Protein AF-C8XIT8-F1 (afdb_monomer_lite)

Sequence (337 aa):
MHGDDKLPLGDLICPEPGCRAELVAVEVRKTGTRFLRNRPGTSDCGHALGRAQSGGPPSAEHRWLQQRLAEMCGDLGHSAIQEHYESRADVWVHNTPPLAIEVQRWPTAFADRSRARQSTGANVLWLLPESASSQKAAKELFRQPAARVRVFEEGSRHVSATPWNPGHSDRVWLSIGATVMRPSADGLTLVSAGNYDAKTFLREVLDGRRRWFGPREVGFKYGSGWARPDEVEQMRAARARVKLRVPAPTLQAWPALVATDRLAVADQAPPTDTPPVAAAPSIPGPEDFPSRPASGSADAVSQAELTHKVDPPTPSVMSGSTQRGWFRRFRTWLTGV

Organism: Nakamurella multipartita (strain ATCC 700099 / DSM 44233 / CIP 104796 / JCM 9543 / NBRC 105858 / Y-104) (NCBI:txid479431)

pLDDT: mean 73.9, std 24.87, range [25.27, 98.56]

Radius of gyration: 33.3 Å; chains: 1; bounding box: 105×70×99 Å

Structure (mmCIF, N/CA/C/O backbone):
data_AF-C8XIT8-F1
#
_entry.id   AF-C8XIT8-F1
#
loop_
_atom_site.group_PDB
_atom_site.id
_atom_site.type_symbol
_atom_site.label_atom_id
_atom_site.label_alt_id
_atom_site.label_comp_id
_atom_site.label_asym_id
_atom_site.label_entity_id
_atom_site.label_seq_id
_atom_site.pdbx_PDB_ins_code
_atom_site.Cartn_x
_atom_site.Cartn_y
_atom_site.Cartn_z
_atom_site.occupancy
_atom_site.B_iso_or_equiv
_atom_site.auth_seq_id
_atom_site.auth_comp_id
_atom_site.auth_asym_id
_atom_site.auth_atom_id
_atom_site.pdbx_PDB_model_num
ATOM 1 N N . MET A 1 1 ? 20.973 15.978 -58.092 1.00 34.97 1 MET A N 1
ATOM 2 C CA . MET A 1 1 ? 20.162 14.812 -57.682 1.00 34.97 1 MET A CA 1
ATOM 3 C C . MET A 1 1 ? 20.869 14.181 -56.496 1.00 34.97 1 MET A C 1
ATOM 5 O O . MET A 1 1 ? 21.983 13.715 -56.682 1.00 34.97 1 MET A O 1
ATOM 9 N N . HIS A 1 2 ? 20.287 14.230 -55.299 1.00 35.41 2 HIS A N 1
ATOM 10 C CA . HIS A 1 2 ? 20.793 13.478 -54.148 1.00 35.41 2 HIS A CA 1
ATOM 11 C C . HIS A 1 2 ? 19.843 12.309 -53.910 1.00 35.41 2 HIS A C 1
ATOM 13 O O . HIS A 1 2 ? 18.637 12.521 -53.795 1.00 35.41 2 HIS A O 1
ATOM 19 N N . GLY A 1 3 ? 20.379 11.090 -53.932 1.00 33.81 3 GLY A N 1
ATOM 20 C CA . GLY A 1 3 ? 19.625 9.894 -53.584 1.00 33.81 3 GLY A CA 1
ATOM 21 C C . GLY A 1 3 ? 19.556 9.765 -52.069 1.00 33.81 3 GLY A C 1
ATOM 22 O O . GLY A 1 3 ? 20.593 9.687 -51.417 1.00 33.81 3 GLY A O 1
ATOM 23 N N . ASP A 1 4 ? 18.342 9.741 -51.523 1.00 39.06 4 ASP A N 1
ATOM 24 C CA . ASP A 1 4 ? 18.114 9.285 -50.155 1.00 39.06 4 ASP A CA 1
ATOM 25 C C . ASP A 1 4 ? 18.301 7.761 -50.117 1.00 39.06 4 ASP A C 1
ATOM 27 O O . ASP A 1 4 ? 17.386 7.019 -50.489 1.00 39.06 4 ASP A O 1
ATOM 31 N N . ASP A 1 5 ? 19.450 7.288 -49.625 1.00 43.41 5 ASP A N 1
ATOM 32 C CA . ASP A 1 5 ? 19.641 5.885 -49.234 1.00 43.41 5 ASP A CA 1
ATOM 33 C C . ASP A 1 5 ? 18.779 5.566 -48.001 1.00 43.41 5 ASP A C 1
ATOM 35 O O . ASP A 1 5 ? 19.226 5.511 -46.851 1.00 43.41 5 ASP A O 1
ATOM 39 N N . LYS A 1 6 ? 17.484 5.350 -48.242 1.00 41.34 6 LYS A N 1
ATOM 40 C CA . LYS A 1 6 ? 16.583 4.752 -47.261 1.00 41.34 6 LYS A CA 1
ATOM 41 C C . LYS A 1 6 ? 16.892 3.266 -47.179 1.00 41.34 6 LYS A C 1
ATOM 43 O O . LYS A 1 6 ? 16.383 2.477 -47.973 1.00 41.34 6 LYS A O 1
ATOM 48 N N . LEU A 1 7 ? 17.694 2.900 -46.178 1.00 35.88 7 LEU A N 1
ATOM 49 C CA . LEU A 1 7 ? 17.808 1.520 -45.707 1.00 35.88 7 LEU A CA 1
ATOM 50 C C . LEU A 1 7 ? 16.401 0.899 -45.616 1.00 35.88 7 LEU A C 1
ATOM 52 O O . LEU A 1 7 ? 15.493 1.559 -45.094 1.00 35.88 7 LEU A O 1
ATOM 56 N N . PRO A 1 8 ? 16.195 -0.337 -46.107 1.00 40.66 8 PRO A N 1
ATOM 57 C CA . PRO A 1 8 ? 14.884 -0.962 -46.083 1.00 40.66 8 PRO A CA 1
ATOM 58 C C . PRO A 1 8 ? 14.427 -1.121 -44.632 1.00 40.66 8 PRO A C 1
ATOM 60 O O . PRO A 1 8 ? 14.985 -1.906 -43.864 1.00 40.66 8 PRO A O 1
ATOM 63 N N . LEU A 1 9 ? 13.399 -0.357 -44.260 1.00 46.19 9 LEU A N 1
ATOM 64 C CA . LEU A 1 9 ? 12.676 -0.532 -43.009 1.00 46.19 9 LEU A CA 1
ATOM 65 C C . LEU A 1 9 ? 11.967 -1.885 -43.072 1.00 46.19 9 LEU A C 1
ATOM 67 O O . LEU A 1 9 ? 10.853 -1.976 -43.581 1.00 46.19 9 LEU A O 1
ATOM 71 N N . GLY A 1 10 ? 12.618 -2.931 -42.562 1.00 53.41 10 GLY A N 1
ATOM 72 C CA . GLY A 1 10 ? 11.929 -4.175 -42.240 1.00 53.41 10 GLY A CA 1
ATOM 73 C C . GLY A 1 10 ? 10.769 -3.859 -41.299 1.00 53.41 10 GLY A C 1
ATOM 74 O O . GLY A 1 10 ? 10.944 -3.090 -40.347 1.00 53.41 10 GLY A O 1
ATOM 75 N N . ASP A 1 11 ? 9.584 -4.399 -41.585 1.00 66.75 11 ASP A N 1
ATOM 76 C CA . ASP A 1 11 ? 8.398 -4.095 -40.792 1.00 66.75 11 ASP A CA 1
ATOM 77 C C . ASP A 1 11 ? 8.640 -4.452 -39.322 1.00 66.75 11 ASP A C 1
ATOM 79 O O . ASP A 1 11 ? 8.939 -5.594 -38.962 1.00 66.75 11 ASP A O 1
ATOM 83 N N . LEU A 1 12 ? 8.512 -3.446 -38.456 1.00 79.75 12 LEU A N 1
ATOM 84 C CA . LEU A 1 12 ? 8.595 -3.619 -37.012 1.00 79.75 12 LEU A CA 1
ATOM 85 C C . LEU A 1 12 ? 7.333 -4.354 -36.561 1.00 79.75 12 LEU A C 1
ATOM 87 O O . LEU A 1 12 ? 6.323 -3.728 -36.264 1.00 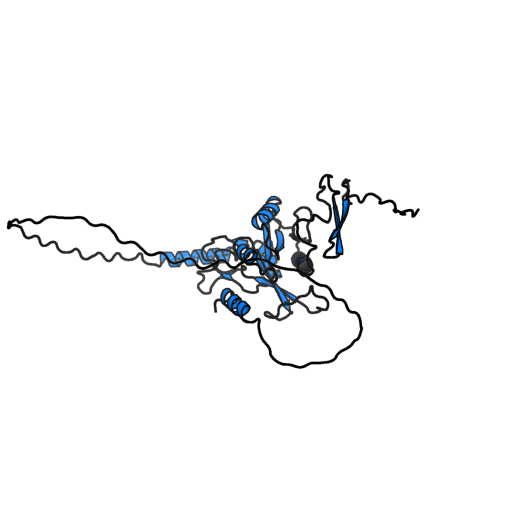79.75 12 LEU A O 1
ATOM 91 N N . ILE A 1 13 ? 7.358 -5.681 -36.550 1.00 83.56 13 ILE A N 1
ATOM 92 C CA . ILE A 1 13 ? 6.217 -6.502 -36.135 1.00 83.56 13 ILE A CA 1
ATOM 93 C C . ILE A 1 13 ? 6.289 -6.759 -34.624 1.00 83.56 13 ILE A C 1
ATOM 95 O O . ILE A 1 13 ? 7.363 -6.840 -34.027 1.00 83.56 13 ILE A O 1
ATOM 99 N N . CYS A 1 14 ? 5.125 -6.866 -33.986 1.00 78.12 14 CYS A N 1
ATOM 100 C CA . CYS A 1 14 ? 5.004 -7.273 -32.593 1.00 78.12 14 CYS A CA 1
ATOM 101 C C . CYS A 1 14 ? 5.713 -8.625 -32.328 1.00 78.12 14 CYS A C 1
ATOM 103 O O . CYS A 1 14 ? 5.439 -9.585 -33.048 1.00 78.12 14 CYS A O 1
ATOM 105 N N . PRO A 1 15 ? 6.583 -8.729 -31.302 1.00 78.38 15 PRO A N 1
ATOM 106 C CA . PRO A 1 15 ? 7.379 -9.936 -31.048 1.00 78.38 15 PRO A CA 1
ATOM 107 C C . PRO A 1 15 ? 6.589 -11.091 -30.410 1.00 78.38 15 PRO A C 1
ATOM 109 O O . PRO A 1 15 ? 7.122 -12.190 -30.291 1.00 78.38 15 PRO A O 1
ATOM 112 N N . GLU A 1 16 ? 5.343 -10.855 -29.990 1.00 77.06 16 GLU A N 1
ATOM 113 C CA . GLU A 1 16 ? 4.488 -11.868 -29.366 1.00 77.06 16 GLU A CA 1
ATOM 114 C C . GLU A 1 16 ? 4.207 -13.033 -30.343 1.00 77.06 16 GLU A C 1
ATOM 116 O O . GLU A 1 16 ? 3.761 -12.781 -31.471 1.00 77.06 16 GLU A O 1
ATOM 121 N N . PRO A 1 17 ? 4.437 -14.306 -29.964 1.00 75.25 17 PRO A N 1
ATOM 122 C CA . PRO A 1 17 ? 4.175 -15.457 -30.826 1.00 75.25 17 PRO A CA 1
ATOM 123 C C . PRO A 1 17 ? 2.750 -15.473 -31.398 1.00 75.25 17 PRO A C 1
ATOM 125 O O . PRO A 1 17 ? 1.761 -15.311 -30.693 1.00 75.25 17 PRO A O 1
ATOM 128 N N . GLY A 1 18 ? 2.635 -15.650 -32.717 1.00 78.00 18 GLY A N 1
ATOM 129 C CA . GLY A 1 18 ? 1.352 -15.601 -33.432 1.00 78.00 18 GLY A CA 1
ATOM 130 C C . GLY A 1 18 ? 0.795 -14.190 -33.674 1.00 78.00 18 GLY A C 1
ATOM 131 O O . GLY A 1 18 ? -0.058 -14.020 -34.545 1.00 78.00 18 GLY A O 1
ATOM 132 N N . CYS A 1 19 ? 1.310 -13.155 -33.005 1.00 77.81 19 CYS A N 1
ATOM 133 C CA . CYS A 1 19 ? 0.968 -11.773 -33.315 1.00 77.81 19 CYS A CA 1
ATOM 134 C C . CYS A 1 19 ? 1.659 -11.317 -34.613 1.00 77.81 19 CYS A C 1
ATOM 136 O O . CYS A 1 19 ? 2.791 -11.695 -34.931 1.00 77.81 19 CYS A O 1
ATOM 138 N N . ARG A 1 20 ? 0.952 -10.496 -35.395 1.00 82.12 20 ARG A N 1
ATOM 139 C CA . ARG A 1 20 ? 1.438 -9.903 -36.656 1.00 82.12 20 ARG A CA 1
ATOM 140 C C . ARG A 1 20 ? 1.163 -8.403 -36.757 1.00 82.12 20 ARG A C 1
ATOM 142 O O . ARG A 1 20 ? 1.235 -7.832 -37.836 1.00 82.12 20 ARG A O 1
ATOM 149 N N . ALA A 1 21 ? 0.835 -7.757 -35.639 1.00 81.75 21 ALA A N 1
ATOM 150 C CA . ALA A 1 21 ? 0.533 -6.334 -35.640 1.00 81.75 21 ALA A CA 1
ATOM 151 C C . ALA A 1 21 ? 1.780 -5.490 -35.915 1.00 81.75 21 ALA A C 1
ATOM 153 O O . ALA A 1 21 ? 2.823 -5.666 -35.281 1.00 81.75 21 ALA A O 1
ATOM 154 N N . GLU A 1 22 ? 1.626 -4.554 -36.842 1.00 84.19 22 GLU A N 1
ATOM 155 C CA . GLU A 1 22 ? 2.657 -3.615 -37.258 1.00 84.19 22 GLU A CA 1
ATOM 156 C C . GLU A 1 22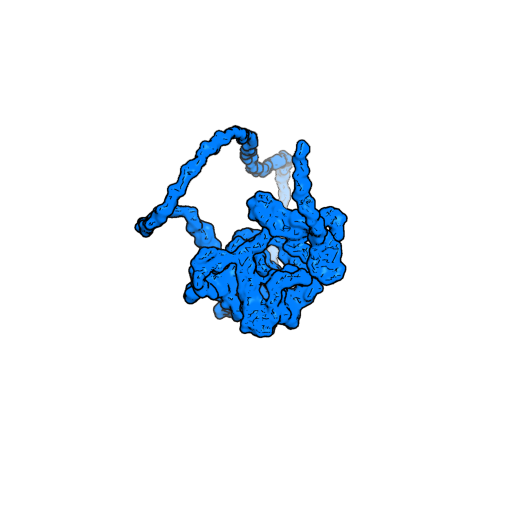 ? 2.852 -2.524 -36.203 1.00 84.19 22 GLU A C 1
ATOM 158 O O . GLU A 1 22 ? 1.896 -1.958 -35.661 1.00 84.19 22 GLU A O 1
ATOM 163 N N . LEU A 1 23 ? 4.110 -2.199 -35.938 1.00 82.56 23 LEU A N 1
ATOM 164 C CA . LEU A 1 23 ? 4.545 -1.173 -35.009 1.00 82.56 23 LEU A CA 1
ATOM 165 C C . LEU A 1 23 ? 5.247 -0.037 -35.762 1.00 82.56 23 LEU A C 1
ATOM 167 O O . LEU A 1 23 ? 5.752 -0.186 -36.874 1.00 82.56 23 LEU A O 1
ATOM 171 N N . VAL A 1 24 ? 5.296 1.127 -35.125 1.00 83.75 24 VAL A N 1
ATOM 172 C CA . VAL A 1 24 ? 6.075 2.287 -35.554 1.00 83.75 24 VAL A CA 1
ATOM 173 C C . VAL A 1 24 ? 6.876 2.824 -34.377 1.00 83.75 24 VAL A C 1
ATOM 175 O O . VAL A 1 24 ? 6.381 2.884 -33.246 1.00 83.75 24 VAL A O 1
ATOM 178 N N . ALA A 1 25 ? 8.109 3.244 -34.652 1.00 81.31 25 ALA A N 1
ATOM 179 C CA . ALA A 1 25 ? 8.911 3.987 -33.695 1.00 81.31 25 ALA A CA 1
ATOM 180 C C . ALA A 1 25 ? 8.333 5.396 -33.492 1.00 81.31 25 ALA A C 1
ATOM 182 O O . ALA A 1 25 ? 7.938 6.076 -34.442 1.00 81.31 25 ALA A O 1
ATOM 183 N N . VAL A 1 26 ? 8.290 5.839 -32.239 1.00 77.50 26 VAL A N 1
ATOM 184 C CA . VAL A 1 26 ? 7.864 7.179 -31.829 1.00 77.50 26 VAL A CA 1
ATOM 185 C C . VAL A 1 26 ? 8.946 7.783 -30.963 1.00 77.50 26 VAL A C 1
ATOM 187 O O . VAL A 1 26 ? 9.411 7.139 -30.028 1.00 77.50 26 VAL A O 1
ATOM 190 N N . GLU A 1 27 ? 9.289 9.039 -31.233 1.00 79.50 27 GLU A N 1
ATOM 191 C CA . GLU A 1 27 ? 10.148 9.841 -30.370 1.00 79.50 27 GLU A CA 1
ATOM 192 C C . GLU A 1 27 ? 9.356 11.002 -29.756 1.00 79.50 27 GLU A C 1
ATOM 194 O O . GLU A 1 27 ? 8.735 11.809 -30.457 1.00 79.50 27 GLU A O 1
ATOM 199 N N . VAL A 1 28 ? 9.377 11.105 -28.428 1.00 76.69 28 VAL A N 1
ATOM 200 C CA . VAL A 1 28 ? 8.785 12.235 -27.706 1.00 76.69 28 VAL A CA 1
ATOM 201 C C . VAL A 1 28 ? 9.730 13.429 -27.812 1.00 76.69 28 VAL A C 1
ATOM 203 O O . VAL A 1 28 ? 10.665 13.550 -27.024 1.00 76.69 28 VAL A O 1
ATOM 206 N N . ARG A 1 29 ? 9.455 14.352 -28.743 1.00 70.12 29 ARG A N 1
ATOM 207 C CA . ARG A 1 29 ? 10.294 15.541 -29.028 1.00 70.12 29 ARG A CA 1
ATOM 208 C C . ARG A 1 29 ? 10.751 16.340 -27.795 1.00 70.12 29 ARG A C 1
ATOM 210 O O . ARG A 1 29 ? 11.795 16.972 -27.841 1.00 70.12 29 ARG A O 1
ATOM 217 N N . LYS A 1 30 ? 9.975 16.338 -26.702 1.00 59.69 30 LYS A N 1
ATOM 218 C CA . LYS A 1 30 ? 10.296 17.060 -25.456 1.00 59.69 30 LYS A CA 1
ATOM 219 C C . LYS A 1 30 ? 11.274 16.317 -24.529 1.00 59.69 30 LYS A C 1
ATOM 221 O O . LYS A 1 30 ? 11.890 16.955 -23.683 1.00 59.69 30 LYS A O 1
ATOM 226 N N . THR A 1 31 ? 11.382 14.993 -24.635 1.00 62.34 31 THR A N 1
ATOM 227 C CA . THR A 1 31 ? 12.165 14.155 -23.703 1.00 62.34 31 THR A CA 1
ATOM 228 C C . THR A 1 31 ? 13.163 13.226 -24.396 1.00 62.34 31 THR A C 1
ATOM 230 O O . THR A 1 31 ? 13.849 12.473 -23.710 1.00 62.34 31 THR A O 1
ATOM 233 N N . GLY A 1 32 ? 13.212 13.210 -25.734 1.00 71.56 32 GLY A N 1
ATOM 234 C CA . GLY A 1 32 ? 14.032 12.285 -26.531 1.00 71.56 32 GLY A CA 1
ATOM 235 C C . GLY A 1 32 ? 13.641 10.808 -26.383 1.00 71.56 32 GLY A C 1
ATOM 236 O O . GLY A 1 32 ? 14.316 9.928 -26.909 1.00 71.56 32 GLY A O 1
ATOM 237 N N . THR A 1 33 ? 12.567 10.500 -25.647 1.00 64.62 33 THR A N 1
ATOM 238 C CA . THR A 1 33 ? 12.185 9.120 -25.330 1.00 64.62 33 THR A CA 1
ATOM 239 C C . THR A 1 33 ? 11.673 8.417 -26.579 1.00 64.62 33 THR A C 1
ATOM 241 O O . THR A 1 33 ? 10.673 8.848 -27.156 1.00 64.62 33 THR A O 1
ATOM 244 N N . ARG A 1 34 ? 12.329 7.315 -26.956 1.00 73.75 34 ARG A N 1
ATOM 245 C CA . ARG A 1 34 ? 11.930 6.445 -28.066 1.00 73.75 34 ARG A CA 1
ATOM 246 C C . ARG A 1 34 ? 11.157 5.232 -27.556 1.00 73.75 34 ARG A C 1
ATOM 248 O O . ARG A 1 34 ? 11.579 4.609 -26.588 1.00 73.75 34 ARG A O 1
ATOM 255 N N . PHE A 1 35 ? 10.045 4.898 -28.205 1.00 75.31 35 PHE A N 1
ATOM 256 C CA . PHE A 1 35 ? 9.251 3.698 -27.916 1.00 75.31 35 PHE A CA 1
ATOM 257 C C . PHE A 1 35 ? 8.534 3.181 -29.172 1.00 75.31 35 PHE A C 1
ATOM 259 O O . PHE A 1 35 ? 8.428 3.893 -30.172 1.00 75.31 35 PHE A O 1
ATOM 266 N N . LEU A 1 36 ? 8.031 1.946 -29.118 1.00 80.00 36 LEU A N 1
ATOM 267 C CA . LEU A 1 36 ? 7.222 1.340 -30.180 1.00 80.00 36 LEU A CA 1
ATOM 268 C C . LEU A 1 36 ? 5.730 1.402 -29.827 1.00 80.00 36 LEU A C 1
ATOM 270 O O . LEU A 1 36 ? 5.344 1.091 -28.702 1.00 80.00 36 LEU A O 1
ATOM 274 N N . ARG A 1 37 ? 4.882 1.748 -30.797 1.00 76.81 37 ARG A N 1
ATOM 275 C CA . ARG A 1 37 ? 3.409 1.644 -30.708 1.00 76.81 37 ARG A CA 1
ATOM 276 C C . ARG A 1 37 ? 2.849 0.995 -31.968 1.00 76.81 37 ARG A C 1
ATOM 278 O O . ARG A 1 37 ? 3.527 1.018 -32.987 1.00 76.81 37 ARG A O 1
ATOM 285 N N . ASN A 1 38 ? 1.605 0.525 -31.944 1.00 81.56 38 ASN A N 1
ATOM 286 C CA . ASN A 1 38 ? 0.895 0.082 -33.151 1.00 81.56 38 ASN A CA 1
ATOM 287 C C . ASN A 1 38 ? 0.876 1.172 -34.239 1.00 81.56 38 ASN A C 1
ATOM 289 O O . ASN A 1 38 ? 0.757 2.368 -33.937 1.00 81.56 38 ASN A O 1
ATOM 293 N N . ARG A 1 39 ? 0.992 0.757 -35.505 1.00 81.50 39 ARG A N 1
ATOM 294 C CA . ARG A 1 39 ? 0.883 1.645 -36.667 1.00 81.50 39 ARG A CA 1
ATOM 295 C C . ARG A 1 39 ? -0.505 2.323 -36.655 1.00 81.50 39 ARG A C 1
ATOM 297 O O . ARG A 1 39 ? -1.516 1.647 -36.477 1.00 81.50 39 ARG A O 1
ATOM 304 N N . PRO A 1 40 ? -0.603 3.660 -36.785 1.00 74.31 40 PRO A N 1
ATOM 305 C CA . PRO A 1 40 ? -1.900 4.336 -36.808 1.00 74.31 40 PRO A CA 1
ATOM 306 C C . PRO A 1 40 ? -2.808 3.771 -37.907 1.00 74.31 40 PRO A C 1
ATOM 308 O O . PRO A 1 40 ? -2.364 3.601 -39.038 1.00 74.31 40 PRO A O 1
ATOM 311 N N . GLY A 1 41 ? -4.068 3.488 -37.571 1.00 73.69 41 GLY A N 1
ATOM 312 C CA . GLY A 1 41 ? -5.035 2.874 -38.488 1.00 73.69 41 GLY A CA 1
ATOM 313 C C . GLY A 1 41 ? -5.062 1.340 -38.486 1.00 73.69 41 GLY A C 1
ATOM 314 O O . GLY A 1 41 ? -5.967 0.774 -39.091 1.00 73.69 41 GLY A O 1
ATOM 315 N N . THR A 1 42 ? -4.146 0.655 -37.787 1.00 71.75 42 THR A N 1
ATOM 316 C CA . THR A 1 42 ? -4.201 -0.809 -37.610 1.00 71.75 42 THR A CA 1
ATOM 317 C C . THR A 1 42 ? -4.899 -1.202 -36.307 1.00 71.75 42 THR A C 1
ATOM 319 O O . THR A 1 42 ? -5.069 -0.388 -35.396 1.00 71.75 42 THR A O 1
ATOM 322 N N . SER A 1 43 ? -5.268 -2.479 -36.179 1.00 68.00 43 SER A N 1
ATOM 323 C CA . SER A 1 43 ? -5.782 -3.036 -34.926 1.00 68.00 43 SER A CA 1
ATOM 324 C C . SER A 1 43 ? -4.737 -2.968 -33.801 1.00 68.00 43 SER A C 1
ATOM 326 O O . SER A 1 43 ? -3.556 -3.284 -33.980 1.00 68.00 43 SER A O 1
ATOM 328 N N . ASP A 1 44 ? -5.180 -2.543 -32.617 1.00 70.38 44 ASP A N 1
ATOM 329 C CA . ASP A 1 44 ? -4.380 -2.567 -31.392 1.00 70.38 44 ASP A CA 1
ATOM 330 C C . ASP A 1 44 ? -4.268 -4.012 -30.889 1.00 70.38 44 ASP A C 1
ATOM 332 O O . ASP A 1 44 ? -5.209 -4.552 -30.311 1.00 70.38 44 ASP A O 1
ATOM 336 N N . CYS A 1 45 ? -3.111 -4.644 -31.097 1.00 74.00 45 CYS A N 1
ATOM 337 C CA . CYS A 1 45 ? -2.830 -5.978 -30.558 1.00 74.00 45 CYS A CA 1
ATOM 338 C C . CYS A 1 45 ? -2.709 -6.010 -29.031 1.00 74.00 45 CYS A C 1
ATOM 340 O O . CYS A 1 45 ? -2.652 -7.085 -28.447 1.00 74.00 45 CYS A O 1
ATOM 342 N N . GLY A 1 46 ? -2.587 -4.854 -28.381 1.00 69.25 46 GLY A N 1
ATOM 343 C CA . GLY A 1 46 ? -2.391 -4.704 -26.949 1.00 69.25 46 GLY A CA 1
ATOM 344 C C . GLY A 1 46 ? -1.013 -5.058 -26.404 1.00 69.25 46 GLY A C 1
ATOM 345 O O . GLY A 1 46 ? -0.638 -4.449 -25.404 1.00 69.25 46 GLY A O 1
ATOM 346 N N . HIS A 1 47 ? -0.264 -5.926 -27.089 1.00 71.94 47 HIS A N 1
ATOM 347 C CA . HIS A 1 47 ? 1.086 -6.382 -26.735 1.00 71.94 47 HIS A CA 1
ATOM 348 C C . HIS A 1 47 ? 2.190 -5.332 -26.970 1.00 71.94 47 HIS A C 1
ATOM 350 O O . HIS A 1 47 ? 3.336 -5.532 -26.574 1.00 71.94 47 HIS A O 1
ATOM 356 N N . ALA A 1 48 ? 1.897 -4.215 -27.646 1.00 62.12 48 ALA A N 1
ATOM 357 C CA . ALA A 1 48 ? 2.910 -3.206 -27.947 1.00 62.12 48 ALA A CA 1
ATOM 358 C C . ALA A 1 48 ? 3.418 -2.499 -26.675 1.00 62.12 48 ALA A C 1
ATOM 360 O O . ALA A 1 48 ? 2.643 -1.883 -25.938 1.00 62.12 48 ALA A O 1
ATOM 361 N N . LEU A 1 49 ? 4.744 -2.516 -26.491 1.00 56.66 49 LEU A N 1
ATOM 362 C CA . LEU A 1 49 ? 5.522 -2.027 -25.334 1.00 56.66 49 LEU A CA 1
ATOM 363 C C . LEU A 1 49 ? 5.483 -0.495 -25.107 1.00 56.66 49 LEU A C 1
ATOM 365 O O . LEU A 1 49 ? 6.391 0.089 -24.521 1.00 56.66 49 LEU A O 1
ATOM 369 N N . GLY A 1 50 ? 4.457 0.186 -25.608 1.00 48.38 50 GLY A N 1
ATOM 370 C CA . GLY A 1 50 ? 4.378 1.642 -25.656 1.00 48.38 50 GLY A CA 1
ATOM 371 C C . GLY A 1 50 ? 2.962 2.149 -25.895 1.00 48.38 50 GLY A C 1
ATOM 372 O O . GLY A 1 50 ? 2.742 3.051 -26.708 1.00 48.38 50 GLY A O 1
ATOM 373 N N . ARG A 1 51 ? 1.981 1.588 -25.172 1.00 49.72 51 ARG A N 1
ATOM 374 C CA . ARG A 1 51 ? 0.654 2.207 -25.027 1.00 49.72 51 ARG A CA 1
ATOM 375 C C . ARG A 1 51 ? 0.826 3.614 -24.446 1.00 49.72 51 ARG A C 1
ATOM 377 O O . ARG A 1 51 ? 0.935 3.782 -23.236 1.00 49.72 51 ARG A O 1
ATOM 384 N N . ALA A 1 52 ? 0.799 4.627 -25.309 1.00 39.44 52 ALA A N 1
ATOM 385 C CA . ALA A 1 52 ? 0.894 6.039 -24.944 1.00 39.44 52 ALA A CA 1
ATOM 386 C C . ALA A 1 52 ? -0.391 6.553 -24.252 1.00 39.44 52 ALA A C 1
ATOM 388 O O . ALA A 1 52 ? -1.048 7.477 -24.730 1.00 39.44 52 ALA A O 1
ATOM 389 N N . GLN A 1 53 ? -0.760 5.960 -23.113 1.00 43.00 53 GLN A N 1
ATOM 390 C CA . GLN A 1 53 ? -1.828 6.445 -22.235 1.00 43.00 53 GLN A CA 1
ATOM 391 C C . GLN A 1 53 ? -1.330 7.612 -21.372 1.00 43.00 53 GLN A C 1
ATOM 393 O O . GLN A 1 53 ? -1.202 7.468 -20.162 1.00 43.00 53 GLN A O 1
ATOM 398 N N . SER A 1 54 ? -1.026 8.747 -22.016 1.00 44.38 54 SER A N 1
ATOM 399 C CA . SER A 1 54 ? -0.763 10.081 -21.426 1.00 44.38 54 SER A CA 1
ATOM 400 C C . SER A 1 54 ? 0.301 10.222 -20.315 1.00 44.38 54 SER A C 1
ATOM 402 O O . SER A 1 54 ? 0.647 11.348 -19.954 1.00 44.38 54 SER A O 1
ATOM 404 N N . GLY A 1 55 ? 0.876 9.131 -19.814 1.00 51.44 55 GLY A N 1
ATOM 405 C CA . GLY A 1 55 ? 2.063 9.096 -18.972 1.00 51.44 55 GLY A CA 1
ATOM 406 C C . GLY A 1 55 ? 3.321 8.950 -19.822 1.00 51.44 55 GLY A C 1
ATOM 407 O O . GLY A 1 55 ? 3.356 8.161 -20.764 1.00 51.44 55 GLY A O 1
ATOM 408 N N . GLY A 1 56 ? 4.362 9.712 -19.481 1.00 55.75 56 GLY A N 1
ATOM 409 C CA . GLY A 1 56 ? 5.715 9.422 -19.958 1.00 55.75 56 GLY A CA 1
ATOM 410 C C . GLY A 1 56 ? 6.242 8.094 -19.389 1.00 55.75 56 GLY A C 1
ATOM 411 O O . GLY A 1 56 ? 5.554 7.464 -18.580 1.00 55.75 56 GLY A O 1
ATOM 412 N N . PRO A 1 57 ? 7.465 7.675 -19.763 1.00 66.50 57 PRO A N 1
ATOM 413 C CA . PRO A 1 57 ? 8.080 6.469 -19.206 1.00 66.50 57 PRO A CA 1
ATOM 414 C C . PRO A 1 57 ? 8.087 6.517 -17.665 1.00 66.50 57 PRO A C 1
ATOM 416 O O . PRO A 1 57 ? 8.257 7.605 -17.097 1.00 66.50 57 PRO A O 1
ATOM 419 N N . PRO A 1 58 ? 7.924 5.372 -16.974 1.00 79.94 58 PRO A N 1
ATOM 420 C CA . PRO A 1 58 ? 7.871 5.343 -15.516 1.00 79.94 58 PRO A CA 1
ATOM 421 C C . PRO A 1 58 ? 9.145 5.951 -14.920 1.00 79.94 58 PRO A C 1
ATOM 423 O O . PRO A 1 58 ? 10.256 5.736 -15.423 1.00 79.94 58 PRO A O 1
ATOM 426 N N . SER A 1 59 ? 8.997 6.742 -13.855 1.00 87.19 59 SER A N 1
ATOM 427 C CA . SER A 1 59 ? 10.130 7.402 -13.197 1.00 87.19 59 SER A CA 1
ATOM 428 C C . SER A 1 59 ? 11.078 6.379 -12.562 1.00 87.19 59 SER A C 1
ATOM 430 O O . SER A 1 59 ? 10.693 5.240 -12.300 1.00 87.19 59 SER A O 1
ATOM 432 N N . ALA A 1 60 ? 12.319 6.790 -12.282 1.00 90.81 60 ALA A N 1
ATOM 433 C CA . ALA A 1 60 ? 13.266 5.947 -11.550 1.00 90.81 60 ALA A CA 1
ATOM 434 C C . ALA A 1 60 ? 12.706 5.536 -10.170 1.00 90.81 60 ALA A C 1
ATOM 436 O O . ALA A 1 60 ? 12.782 4.371 -9.805 1.00 90.81 60 ALA A O 1
ATOM 437 N N . GLU A 1 61 ? 12.044 6.464 -9.467 1.00 93.31 61 GLU A N 1
ATOM 438 C CA . GLU A 1 61 ? 11.283 6.213 -8.231 1.00 93.31 61 GLU A CA 1
ATOM 439 C C . GLU A 1 61 ? 10.227 5.107 -8.399 1.00 93.31 61 GLU A C 1
ATOM 441 O O . GLU A 1 61 ? 10.153 4.196 -7.579 1.00 93.31 61 GLU A O 1
ATOM 446 N N . HIS A 1 62 ? 9.423 5.166 -9.467 1.00 93.81 62 HIS A N 1
ATOM 447 C CA . HIS A 1 62 ? 8.348 4.203 -9.730 1.00 93.81 62 HIS A CA 1
ATOM 448 C C . HIS A 1 62 ? 8.901 2.805 -10.021 1.00 93.81 62 HIS A C 1
ATOM 450 O O . HIS A 1 62 ? 8.473 1.840 -9.393 1.00 93.81 62 HIS A O 1
ATOM 456 N N . ARG A 1 63 ? 9.905 2.713 -10.905 1.00 93.56 63 ARG A N 1
ATOM 457 C CA . ARG A 1 63 ? 10.589 1.452 -11.242 1.00 93.56 63 ARG A CA 1
ATOM 458 C C . ARG A 1 63 ? 11.297 0.832 -10.041 1.00 93.56 63 ARG A C 1
ATOM 460 O O . ARG A 1 63 ? 11.195 -0.372 -9.833 1.00 93.56 63 ARG A O 1
ATOM 467 N N . TRP A 1 64 ? 11.962 1.652 -9.226 1.00 94.94 64 TRP A N 1
ATOM 468 C CA . TRP A 1 64 ? 12.616 1.192 -8.003 1.00 94.94 64 TRP A CA 1
ATOM 469 C C . TRP A 1 64 ? 11.599 0.662 -6.984 1.00 94.94 64 TRP A C 1
ATOM 471 O O . TRP A 1 64 ? 11.807 -0.402 -6.408 1.00 94.94 64 TRP A O 1
ATOM 481 N N . LEU A 1 65 ? 10.469 1.357 -6.792 1.00 96.94 65 LEU A N 1
ATOM 482 C CA . LEU A 1 65 ? 9.401 0.891 -5.903 1.00 96.94 65 LEU A CA 1
ATOM 483 C C . LEU A 1 65 ? 8.771 -0.416 -6.400 1.00 96.94 65 LEU A C 1
ATOM 485 O O . LEU A 1 65 ? 8.623 -1.332 -5.599 1.00 96.94 65 LEU A O 1
ATOM 489 N N . GLN A 1 66 ? 8.441 -0.528 -7.692 1.00 96.75 66 GLN A N 1
ATOM 490 C CA . GLN A 1 66 ? 7.945 -1.770 -8.302 1.00 96.75 66 GLN A CA 1
ATOM 491 C C . GLN A 1 66 ? 8.886 -2.953 -8.021 1.00 96.75 66 GLN A C 1
ATOM 493 O O . GLN A 1 66 ? 8.468 -3.935 -7.407 1.00 96.75 66 GLN A O 1
ATOM 498 N N . GLN A 1 67 ? 10.163 -2.830 -8.407 1.00 96.06 67 GLN A N 1
ATOM 499 C CA . GLN A 1 67 ? 11.170 -3.869 -8.195 1.00 96.06 67 GLN A CA 1
ATOM 500 C C . GLN A 1 67 ? 11.264 -4.237 -6.709 1.00 96.06 67 GLN A C 1
ATOM 502 O O . GLN A 1 67 ? 11.158 -5.406 -6.343 1.00 96.06 67 GLN A O 1
ATOM 507 N N . ARG A 1 68 ? 11.390 -3.237 -5.829 1.00 96.62 68 ARG A N 1
ATOM 508 C CA . ARG A 1 68 ? 11.596 -3.465 -4.396 1.00 96.62 68 ARG A CA 1
ATOM 509 C C . ARG A 1 68 ? 10.377 -4.073 -3.695 1.00 96.62 68 ARG A C 1
ATOM 511 O O . ARG A 1 68 ? 10.530 -4.781 -2.701 1.00 96.62 68 ARG A O 1
ATOM 518 N N . LEU A 1 69 ? 9.169 -3.820 -4.201 1.00 98.12 69 LEU A N 1
ATOM 519 C CA . LEU A 1 69 ? 7.935 -4.464 -3.742 1.00 98.12 69 LEU A CA 1
ATOM 520 C C . LEU A 1 69 ? 7.845 -5.918 -4.222 1.00 98.12 69 LEU A C 1
ATOM 522 O O . LEU A 1 69 ? 7.467 -6.778 -3.427 1.00 98.12 69 LEU A O 1
ATOM 526 N N . ALA A 1 70 ? 8.227 -6.203 -5.472 1.00 97.94 70 ALA A N 1
ATOM 527 C CA . ALA A 1 70 ? 8.295 -7.566 -5.997 1.00 97.94 70 ALA A CA 1
ATOM 528 C C . ALA A 1 70 ? 9.329 -8.411 -5.229 1.00 97.94 70 ALA A C 1
ATOM 530 O O . ALA A 1 70 ? 8.988 -9.489 -4.744 1.00 97.94 70 ALA A O 1
ATOM 531 N N . GLU A 1 71 ? 10.536 -7.875 -5.004 1.00 97.31 71 GLU A N 1
ATOM 532 C CA . GLU A 1 71 ? 11.569 -8.477 -4.146 1.00 97.31 71 GLU A CA 1
ATOM 533 C C . GLU A 1 71 ? 11.032 -8.792 -2.745 1.00 97.31 71 GLU A C 1
ATOM 535 O O . GLU A 1 71 ? 11.162 -9.919 -2.282 1.00 97.31 71 GLU A O 1
ATOM 540 N N . MET A 1 72 ? 10.369 -7.833 -2.080 1.00 97.69 72 MET A N 1
ATOM 541 C CA . MET A 1 72 ? 9.795 -8.062 -0.747 1.00 97.69 72 MET A CA 1
ATOM 542 C C . MET A 1 72 ? 8.691 -9.128 -0.725 1.00 97.69 72 MET A C 1
ATOM 544 O O . MET A 1 72 ? 8.509 -9.759 0.312 1.00 97.69 72 MET A O 1
ATOM 548 N N . CYS A 1 73 ? 7.960 -9.338 -1.822 1.00 98.25 73 CYS A N 1
ATOM 549 C CA . CYS A 1 73 ? 6.975 -10.419 -1.924 1.00 98.25 73 CYS A CA 1
ATOM 550 C C . CYS A 1 73 ? 7.649 -11.780 -2.183 1.00 98.25 73 CYS A C 1
ATOM 552 O O . CYS A 1 73 ? 7.260 -12.770 -1.561 1.00 98.25 73 CYS A O 1
ATOM 554 N N . GLY A 1 74 ? 8.703 -11.817 -3.007 1.00 97.62 74 GLY A N 1
ATOM 555 C CA . GLY A 1 74 ? 9.551 -13.000 -3.214 1.00 97.62 74 GLY A CA 1
ATOM 556 C C . GLY A 1 74 ? 10.227 -13.470 -1.924 1.00 97.62 74 GLY A C 1
ATOM 557 O O . GLY A 1 74 ? 10.132 -14.636 -1.553 1.00 97.62 74 GLY A O 1
ATOM 558 N N . ASP A 1 75 ? 10.790 -12.528 -1.171 1.00 97.50 75 ASP A N 1
ATOM 559 C CA . ASP A 1 75 ? 11.326 -12.692 0.187 1.00 97.50 75 ASP A CA 1
ATOM 560 C C . ASP A 1 75 ? 10.321 -13.275 1.206 1.00 97.50 75 ASP A C 1
ATOM 562 O O . ASP A 1 75 ? 10.722 -13.745 2.274 1.00 97.50 75 ASP A O 1
ATOM 566 N N . LEU A 1 76 ? 9.018 -13.149 0.936 1.00 97.94 76 LEU A N 1
ATOM 567 C CA . LEU A 1 76 ? 7.923 -13.683 1.752 1.00 97.94 76 LEU A CA 1
ATOM 568 C C . LEU A 1 76 ? 7.403 -15.033 1.225 1.00 97.94 76 LEU A C 1
ATOM 570 O O . LEU A 1 76 ? 6.456 -15.572 1.787 1.00 97.94 76 LEU A O 1
ATOM 574 N N . GLY A 1 77 ? 8.022 -15.588 0.178 1.00 97.44 77 GLY A N 1
ATOM 575 C CA . GLY A 1 77 ? 7.661 -16.875 -0.421 1.00 97.44 77 GLY A CA 1
ATOM 576 C C . GLY A 1 77 ? 6.613 -16.801 -1.536 1.00 97.44 77 GLY A C 1
ATOM 577 O O . GLY A 1 77 ? 6.144 -17.846 -1.982 1.00 97.44 77 GLY A O 1
ATOM 578 N N . HIS A 1 78 ? 6.243 -15.606 -2.007 1.00 97.56 78 HIS A N 1
ATOM 579 C CA . HIS A 1 78 ? 5.255 -15.436 -3.076 1.00 97.56 78 HIS A CA 1
ATOM 580 C C . HIS A 1 78 ? 5.912 -15.145 -4.428 1.00 97.56 78 HIS A C 1
ATOM 582 O O . HIS A 1 78 ? 6.788 -14.290 -4.530 1.00 97.56 78 HIS A O 1
ATOM 588 N N . SER A 1 79 ? 5.424 -15.778 -5.499 1.00 97.00 79 SER A N 1
ATOM 589 C CA . SER A 1 79 ? 5.792 -15.371 -6.860 1.00 97.00 79 SER A CA 1
ATOM 590 C C . SER A 1 79 ? 5.197 -13.993 -7.163 1.00 97.00 79 SER A C 1
ATOM 592 O O . SER A 1 79 ? 3.984 -13.800 -7.038 1.00 97.00 79 SER A O 1
ATOM 594 N N . ALA A 1 80 ? 6.041 -13.032 -7.542 1.00 97.12 80 ALA A N 1
ATOM 595 C CA . ALA A 1 80 ? 5.645 -11.658 -7.825 1.00 97.12 80 ALA A CA 1
ATOM 596 C C . ALA A 1 80 ? 6.254 -11.168 -9.145 1.00 97.12 80 ALA A C 1
ATOM 598 O O . ALA A 1 80 ? 7.462 -11.266 -9.353 1.00 97.12 80 ALA A O 1
ATOM 599 N N . ILE A 1 81 ? 5.413 -10.620 -10.023 1.00 93.62 81 ILE A N 1
ATOM 600 C CA . ILE A 1 81 ? 5.781 -10.161 -11.365 1.00 93.62 81 ILE A CA 1
ATOM 601 C C . ILE A 1 81 ? 5.647 -8.637 -11.423 1.00 93.62 81 ILE A C 1
ATOM 603 O O . ILE A 1 81 ? 4.555 -8.097 -11.235 1.00 93.62 81 ILE A O 1
ATOM 607 N N . GLN A 1 82 ? 6.754 -7.942 -11.688 1.00 94.88 82 GLN A N 1
ATOM 608 C CA . GLN A 1 82 ? 6.765 -6.510 -12.001 1.00 94.88 82 GLN A CA 1
ATOM 609 C C . GLN A 1 82 ? 6.162 -6.261 -13.393 1.00 94.88 82 GLN A C 1
ATOM 611 O O . GLN A 1 82 ? 6.420 -7.025 -14.318 1.00 94.88 82 GLN A O 1
ATOM 616 N N . GLU A 1 83 ? 5.376 -5.187 -13.536 1.00 90.12 83 GLU A N 1
ATOM 617 C CA . GLU A 1 83 ? 4.735 -4.768 -14.798 1.00 90.12 83 GLU A CA 1
ATOM 618 C C . GLU A 1 83 ? 3.948 -5.903 -15.487 1.00 90.12 83 GLU A C 1
ATOM 620 O O . GLU A 1 83 ? 4.040 -6.128 -16.693 1.00 90.12 83 GLU A O 1
ATOM 625 N N . HIS A 1 84 ? 3.149 -6.639 -14.703 1.00 88.12 84 HIS A N 1
ATOM 626 C CA . HIS A 1 84 ? 2.446 -7.837 -15.160 1.00 88.12 84 HIS A CA 1
ATOM 627 C C . HIS A 1 84 ? 1.454 -7.533 -16.292 1.00 88.12 84 HIS A C 1
ATOM 629 O O . HIS A 1 84 ? 0.395 -6.939 -16.063 1.00 88.12 84 HIS A O 1
ATOM 635 N N . TYR A 1 85 ? 1.790 -7.989 -17.502 1.00 81.88 85 TYR A N 1
ATOM 636 C CA . TYR A 1 85 ? 1.134 -7.612 -18.755 1.00 81.88 85 TYR A CA 1
ATOM 637 C C . TYR A 1 85 ? -0.392 -7.811 -18.757 1.00 81.88 85 TYR A C 1
ATOM 639 O O . TYR A 1 85 ? -1.129 -6.862 -19.036 1.00 81.88 85 TYR A O 1
ATOM 647 N N . GLU A 1 86 ? -0.872 -9.009 -18.408 1.00 81.94 86 GLU A N 1
ATOM 648 C CA . GLU A 1 86 ? -2.293 -9.379 -18.516 1.00 81.94 86 GLU A CA 1
ATOM 649 C C . GLU A 1 86 ? -3.181 -8.492 -17.635 1.00 81.94 86 GLU A C 1
ATOM 651 O O . GLU A 1 86 ? -4.127 -7.851 -18.093 1.00 81.94 86 GLU A O 1
ATOM 656 N N . SER A 1 87 ? -2.825 -8.409 -16.350 1.00 84.38 87 SER A N 1
ATOM 657 C CA . SER A 1 87 ? -3.545 -7.600 -15.364 1.00 84.38 87 SER A CA 1
ATOM 658 C C . SER A 1 87 ? -3.262 -6.101 -15.496 1.00 84.38 87 SER A C 1
ATOM 660 O O . SER A 1 87 ? -4.044 -5.290 -15.000 1.00 84.38 87 SER A O 1
ATOM 662 N N . ARG A 1 88 ? -2.149 -5.728 -16.147 1.00 87.50 88 ARG A N 1
ATOM 663 C CA . ARG A 1 88 ? -1.516 -4.395 -16.178 1.00 87.50 88 ARG A CA 1
ATOM 664 C C . ARG A 1 88 ? -1.182 -3.814 -14.799 1.00 87.50 88 ARG A C 1
ATOM 666 O O . ARG A 1 88 ? -1.255 -2.593 -14.636 1.00 87.50 88 ARG A O 1
ATOM 673 N N . ALA A 1 89 ? -0.911 -4.658 -13.804 1.00 93.50 89 ALA A N 1
ATOM 674 C CA . ALA A 1 89 ? -0.532 -4.230 -12.459 1.00 93.50 89 ALA A CA 1
ATOM 675 C C . ALA A 1 89 ? 0.952 -3.837 -12.382 1.00 93.50 89 ALA A C 1
ATOM 677 O O . ALA A 1 89 ? 1.788 -4.446 -13.049 1.00 93.50 89 ALA A O 1
ATOM 678 N N . ASP A 1 90 ? 1.282 -2.851 -11.542 1.00 96.12 90 ASP A N 1
ATOM 679 C CA . ASP A 1 90 ? 2.675 -2.437 -11.312 1.00 96.12 90 ASP A CA 1
ATOM 680 C C . ASP A 1 90 ? 3.498 -3.572 -10.681 1.00 96.12 90 ASP A C 1
ATOM 682 O O . ASP A 1 90 ? 4.630 -3.819 -11.097 1.00 96.12 90 ASP A O 1
ATOM 686 N N . VAL A 1 91 ? 2.906 -4.293 -9.722 1.00 98.12 91 VAL A N 1
ATOM 687 C CA . VAL A 1 91 ? 3.367 -5.608 -9.259 1.00 98.12 91 VAL A CA 1
ATOM 688 C C . VAL A 1 91 ? 2.157 -6.522 -9.077 1.00 98.12 91 VAL A C 1
ATOM 690 O O . VAL A 1 91 ? 1.200 -6.169 -8.387 1.00 98.12 91 VAL A O 1
ATOM 693 N N . TRP A 1 92 ? 2.204 -7.710 -9.669 1.00 98.06 92 TRP A N 1
ATOM 694 C CA . TRP A 1 92 ? 1.215 -8.768 -9.479 1.00 98.06 92 TRP A CA 1
ATOM 695 C C . TRP A 1 92 ? 1.788 -9.865 -8.592 1.00 98.06 92 TRP A C 1
ATOM 697 O O . TRP A 1 92 ? 2.797 -10.469 -8.945 1.00 98.06 92 TRP A O 1
ATOM 707 N N . VAL A 1 93 ? 1.153 -10.135 -7.455 1.00 98.38 93 VAL A N 1
ATOM 708 C CA . VAL A 1 93 ? 1.563 -11.198 -6.533 1.00 98.38 93 VAL A CA 1
ATOM 709 C C . VAL A 1 93 ? 0.604 -12.375 -6.662 1.00 98.38 93 VAL A C 1
ATOM 711 O O . VAL A 1 93 ? -0.601 -12.237 -6.423 1.00 98.38 93 VAL A O 1
ATOM 714 N N . HIS A 1 94 ? 1.146 -13.543 -7.005 1.00 96.12 94 HIS A N 1
ATOM 715 C CA . HIS A 1 94 ? 0.403 -14.796 -7.010 1.00 96.12 94 HIS A CA 1
ATOM 716 C C . HIS A 1 94 ? 0.095 -15.206 -5.566 1.00 96.12 94 HIS A C 1
ATOM 718 O O . HIS A 1 94 ? 0.980 -15.509 -4.763 1.00 96.12 94 HIS A O 1
ATOM 724 N N . ASN A 1 95 ? -1.192 -15.177 -5.245 1.00 95.38 95 ASN A N 1
ATOM 725 C CA . ASN A 1 95 ? -1.767 -15.547 -3.961 1.00 95.38 95 ASN A CA 1
ATOM 726 C C . ASN A 1 95 ? -3.230 -15.976 -4.196 1.00 95.38 95 ASN A C 1
ATOM 728 O O . ASN A 1 95 ? -3.723 -15.879 -5.324 1.00 95.38 95 ASN A O 1
ATOM 732 N N . THR A 1 96 ? -3.938 -16.411 -3.154 1.00 93.38 96 THR A N 1
ATOM 733 C CA . THR A 1 96 ? -5.353 -16.805 -3.240 1.00 93.38 96 THR A CA 1
ATOM 734 C C . THR A 1 96 ? -6.214 -15.928 -2.318 1.00 93.38 96 THR A C 1
ATOM 736 O O . THR A 1 96 ? -6.287 -16.207 -1.122 1.00 93.38 96 THR A O 1
ATOM 739 N N . PRO A 1 97 ? -6.900 -14.887 -2.835 1.00 94.69 97 PRO A N 1
ATOM 740 C CA . PRO A 1 97 ? -6.858 -14.375 -4.212 1.00 94.69 97 PRO A CA 1
ATOM 741 C C . PRO A 1 97 ? -5.557 -13.599 -4.521 1.00 94.69 97 PRO A C 1
ATOM 743 O O . PRO A 1 97 ? -4.865 -13.181 -3.587 1.00 94.69 97 PRO A O 1
ATOM 746 N N . PRO A 1 98 ? -5.229 -13.353 -5.806 1.00 97.31 98 PRO A N 1
ATOM 747 C CA . PRO A 1 98 ? -4.056 -12.569 -6.191 1.00 97.31 98 PRO A CA 1
ATOM 748 C C . PRO A 1 98 ? -4.089 -11.142 -5.635 1.00 97.31 98 PRO A C 1
ATOM 750 O O . PRO A 1 98 ? -5.160 -10.597 -5.353 1.00 97.31 98 PRO A O 1
ATOM 753 N N . LEU A 1 99 ? -2.920 -10.508 -5.523 1.00 98.38 99 LEU A N 1
ATOM 754 C CA . LEU A 1 99 ? -2.797 -9.112 -5.099 1.00 98.38 99 LEU A CA 1
ATOM 755 C C . LEU A 1 99 ? -2.134 -8.270 -6.196 1.00 98.38 99 LEU A C 1
ATOM 757 O O . LEU A 1 99 ? -0.958 -8.451 -6.502 1.00 98.38 99 LEU A O 1
ATOM 761 N N . ALA A 1 100 ? -2.878 -7.308 -6.739 1.00 98.31 100 ALA A N 1
ATOM 762 C CA . ALA A 1 100 ? -2.349 -6.248 -7.587 1.00 98.31 100 ALA A CA 1
ATOM 763 C C . ALA A 1 100 ? -1.896 -5.069 -6.711 1.00 98.31 100 ALA A C 1
ATOM 765 O O . ALA A 1 100 ? -2.720 -4.386 -6.093 1.00 98.31 100 ALA A O 1
ATOM 766 N N . ILE A 1 101 ? -0.590 -4.823 -6.655 1.00 98.50 101 ILE A N 1
ATOM 767 C CA . ILE A 1 101 ? -0.001 -3.654 -6.000 1.00 98.50 101 ILE A CA 1
ATOM 768 C C . ILE A 1 101 ? 0.237 -2.583 -7.073 1.00 98.50 101 ILE A C 1
ATOM 770 O O . ILE A 1 101 ? 0.792 -2.873 -8.130 1.00 98.50 101 ILE A O 1
ATOM 774 N N . GLU A 1 102 ? -0.193 -1.349 -6.809 1.00 97.69 102 GLU A N 1
ATOM 775 C CA . GLU A 1 102 ? -0.178 -0.221 -7.753 1.00 97.69 102 GLU A CA 1
ATOM 776 C C . GLU A 1 102 ? 0.544 0.984 -7.125 1.00 97.69 102 GLU A C 1
ATOM 778 O O . GLU A 1 102 ? 0.131 1.471 -6.069 1.00 97.69 102 GLU A O 1
ATOM 783 N N . VAL A 1 103 ? 1.600 1.505 -7.756 1.00 95.88 103 VAL A N 1
ATOM 784 C CA . VAL A 1 103 ? 2.435 2.597 -7.221 1.00 95.88 103 VAL A CA 1
ATOM 785 C C . VAL A 1 103 ? 2.025 3.924 -7.861 1.00 95.88 103 VAL A C 1
ATOM 787 O O . VAL A 1 103 ? 2.461 4.278 -8.948 1.00 95.88 103 VAL A O 1
ATOM 790 N N . GLN A 1 104 ? 1.168 4.709 -7.208 1.00 93.00 104 GLN A N 1
ATOM 791 C CA . GLN A 1 104 ? 0.492 5.820 -7.888 1.00 93.00 104 GLN A CA 1
ATOM 792 C C . GLN A 1 104 ? 0.918 7.210 -7.394 1.00 93.00 104 GLN A C 1
ATOM 794 O O . GLN A 1 104 ? 0.422 7.724 -6.389 1.00 93.00 104 GLN A O 1
ATOM 799 N N . ARG A 1 105 ? 1.794 7.870 -8.166 1.00 87.94 105 ARG A N 1
ATOM 800 C CA . ARG A 1 105 ? 2.232 9.258 -7.914 1.00 87.94 105 ARG A CA 1
ATOM 801 C C . ARG A 1 105 ? 1.205 10.321 -8.327 1.00 87.94 105 ARG A C 1
ATOM 803 O O . ARG A 1 105 ? 0.969 11.286 -7.599 1.00 87.94 105 ARG A O 1
ATOM 810 N N . TRP A 1 106 ? 0.613 10.179 -9.510 1.00 84.88 106 TRP A N 1
ATOM 811 C CA . TRP A 1 106 ? -0.273 11.191 -10.105 1.00 84.88 106 TRP A CA 1
ATOM 812 C C . TRP A 1 106 ? -1.758 10.895 -9.837 1.00 84.88 106 TRP A C 1
ATOM 814 O O . TRP A 1 106 ? -2.103 9.743 -9.580 1.00 84.88 106 TRP A O 1
ATOM 824 N N . PRO A 1 107 ? -2.676 11.876 -9.924 1.00 83.50 107 PRO A N 1
ATOM 825 C CA . PRO A 1 107 ? -4.107 11.581 -9.987 1.00 83.50 107 PRO A CA 1
ATOM 826 C C . PRO A 1 107 ? -4.421 10.600 -11.127 1.00 83.50 107 PRO A C 1
ATOM 828 O O . PRO A 1 107 ? -3.947 10.779 -12.245 1.00 83.50 107 PRO A O 1
ATOM 831 N N . THR A 1 108 ? -5.236 9.584 -10.854 1.00 88.19 108 THR A N 1
ATOM 832 C CA . THR A 1 108 ? -5.702 8.597 -11.840 1.00 88.19 108 THR A CA 1
ATOM 833 C C . THR A 1 108 ? -7.164 8.241 -11.560 1.00 88.19 108 THR A C 1
ATOM 835 O O . THR A 1 108 ? -7.714 8.632 -10.526 1.00 88.19 108 THR A O 1
ATOM 838 N N . ALA A 1 109 ? -7.800 7.490 -12.456 1.00 90.69 109 ALA A N 1
ATOM 839 C CA . ALA A 1 109 ? -9.114 6.901 -12.227 1.00 90.69 109 ALA A CA 1
ATOM 840 C C . ALA A 1 109 ? -8.985 5.677 -11.298 1.00 90.69 109 ALA A C 1
ATOM 842 O O . ALA A 1 109 ? -9.062 4.531 -11.739 1.00 90.69 109 ALA A O 1
ATOM 843 N N . PHE A 1 110 ? -8.721 5.924 -10.008 1.00 92.31 110 PHE A N 1
ATOM 844 C CA . PHE A 1 110 ? -8.434 4.871 -9.026 1.00 92.31 110 PHE A CA 1
ATOM 845 C C . PHE A 1 110 ? -9.542 3.812 -8.971 1.00 92.31 110 PHE A C 1
ATOM 847 O O . PHE A 1 110 ? -9.248 2.629 -9.063 1.00 92.31 110 PHE A O 1
ATOM 854 N N . ALA A 1 111 ? -10.811 4.225 -8.884 1.00 92.19 111 ALA A N 1
ATOM 855 C CA . ALA A 1 111 ? -11.944 3.300 -8.822 1.00 92.19 111 ALA A CA 1
ATOM 856 C C . ALA A 1 111 ? -12.065 2.419 -10.081 1.00 92.19 111 ALA A C 1
ATOM 858 O O . ALA A 1 111 ? -12.365 1.233 -9.974 1.00 92.19 111 ALA A O 1
ATOM 859 N N . ASP A 1 112 ? -11.798 2.969 -11.266 1.00 93.19 112 ASP A N 1
ATOM 860 C CA . ASP A 1 112 ? -11.903 2.231 -12.530 1.00 93.19 112 ASP A CA 1
ATOM 861 C C . ASP A 1 112 ? -10.754 1.235 -12.692 1.00 93.19 112 ASP A C 1
ATOM 863 O O . ASP A 1 112 ? -10.982 0.085 -13.063 1.00 93.19 112 ASP A O 1
ATOM 867 N N . ARG A 1 113 ? -9.530 1.635 -12.318 1.00 93.56 113 ARG A N 1
ATOM 868 C CA . ARG A 1 113 ? -8.374 0.727 -12.267 1.00 93.56 113 ARG A CA 1
ATOM 869 C C . ARG A 1 113 ? -8.547 -0.356 -11.200 1.00 93.56 113 ARG A C 1
ATOM 871 O O . ARG A 1 113 ? -8.281 -1.514 -11.501 1.00 93.56 113 ARG A O 1
ATOM 878 N N . SER A 1 114 ? -9.069 -0.024 -10.013 1.00 94.62 114 SER A N 1
ATOM 879 C CA . SER A 1 114 ? -9.424 -1.014 -8.985 1.00 94.62 114 SER A CA 1
ATOM 880 C C . SER A 1 114 ? -10.400 -2.054 -9.542 1.00 94.62 114 SER A C 1
ATOM 882 O O . SER A 1 114 ? -10.120 -3.249 -9.467 1.00 94.62 114 SER A O 1
ATOM 884 N N . ARG A 1 115 ? -11.496 -1.611 -10.181 1.00 94.44 115 ARG A N 1
ATOM 885 C CA . ARG A 1 115 ? -12.479 -2.508 -10.813 1.00 94.44 115 ARG A CA 1
ATOM 886 C C . ARG A 1 115 ? -11.861 -3.377 -11.908 1.00 94.44 115 ARG A C 1
ATOM 888 O O . ARG A 1 115 ? -12.191 -4.556 -11.986 1.00 94.44 115 ARG A O 1
ATOM 895 N N . ALA A 1 116 ? -10.940 -2.839 -12.709 1.00 91.38 116 ALA A N 1
ATOM 896 C CA . ALA A 1 116 ? -10.233 -3.617 -13.726 1.00 91.38 116 ALA A CA 1
ATOM 897 C C . ALA A 1 116 ? -9.417 -4.773 -13.109 1.00 91.38 116 ALA A C 1
ATOM 899 O O . ALA A 1 116 ? -9.554 -5.908 -13.559 1.00 91.38 116 ALA A O 1
ATOM 900 N N . ARG A 1 117 ? -8.646 -4.540 -12.036 1.00 93.25 117 ARG A N 1
ATOM 901 C CA . ARG A 1 117 ? -7.903 -5.621 -11.344 1.00 93.25 117 ARG A CA 1
ATOM 902 C C . ARG A 1 117 ? -8.814 -6.612 -10.617 1.00 93.25 117 ARG A C 1
ATOM 904 O O . ARG A 1 117 ? -8.546 -7.810 -10.602 1.00 93.25 117 ARG A O 1
ATOM 911 N N . GLN A 1 118 ? -9.914 -6.125 -10.051 1.00 94.19 118 GLN A N 1
ATOM 912 C CA . GLN A 1 118 ? -10.924 -6.977 -9.420 1.00 94.19 118 GLN A CA 1
ATOM 913 C C . GLN A 1 118 ? -11.628 -7.872 -10.449 1.00 94.19 118 GLN A C 1
ATOM 915 O O . GLN A 1 118 ? -11.950 -9.014 -10.136 1.00 94.19 118 GLN A O 1
ATOM 920 N N . SER A 1 119 ? -11.795 -7.409 -11.695 1.00 91.62 119 SER A N 1
ATOM 921 C CA . SER A 1 119 ? -12.323 -8.238 -12.790 1.00 91.62 119 SER A CA 1
ATOM 922 C C . SER A 1 119 ? -11.378 -9.376 -13.204 1.00 91.62 119 SER A C 1
ATOM 924 O O . SER A 1 119 ? -11.849 -10.416 -13.649 1.00 91.62 119 SER A O 1
ATOM 926 N N . THR A 1 120 ? -10.067 -9.240 -12.957 1.00 89.69 120 THR A N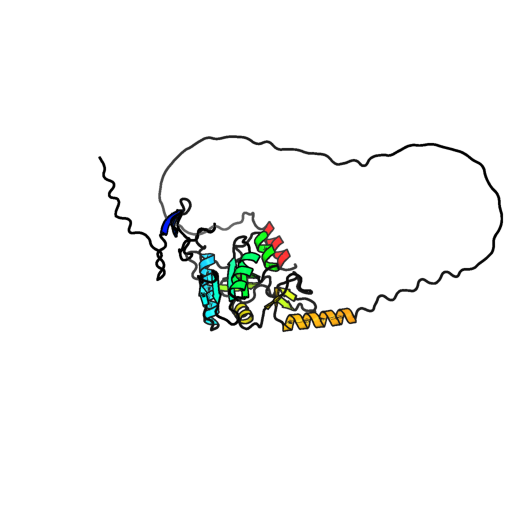 1
ATOM 927 C CA . THR A 1 120 ? -9.080 -10.333 -13.059 1.00 89.69 120 THR A CA 1
ATOM 928 C C . THR A 1 120 ? -8.937 -11.133 -11.751 1.00 89.69 120 THR A C 1
ATOM 930 O O . THR A 1 120 ? -7.924 -11.788 -11.531 1.00 89.69 120 THR A O 1
ATOM 933 N N . GLY A 1 121 ? -9.918 -11.049 -10.842 1.00 92.88 121 GLY A N 1
ATOM 934 C CA . GLY A 1 121 ? -9.961 -11.798 -9.580 1.00 92.88 121 GLY A CA 1
ATOM 935 C C . GLY A 1 121 ? -9.042 -11.287 -8.464 1.00 92.88 121 GLY A C 1
ATOM 936 O O . GLY A 1 121 ? -8.934 -11.945 -7.431 1.00 92.88 121 GLY A O 1
ATOM 937 N N . ALA A 1 122 ? -8.377 -10.140 -8.640 1.00 96.44 122 ALA A N 1
ATOM 938 C CA . ALA A 1 122 ? -7.366 -9.660 -7.702 1.00 96.44 122 ALA A CA 1
ATOM 939 C C . ALA A 1 122 ? -7.926 -8.726 -6.620 1.00 96.44 122 ALA A C 1
ATOM 941 O O . ALA A 1 122 ? -8.728 -7.825 -6.887 1.00 96.44 122 ALA A O 1
ATOM 942 N N . ASN A 1 123 ? -7.384 -8.853 -5.411 1.00 97.19 123 ASN A N 1
ATOM 943 C CA . ASN A 1 123 ? -7.362 -7.754 -4.453 1.00 97.19 123 ASN A CA 1
ATOM 944 C C . ASN A 1 123 ? -6.427 -6.643 -4.953 1.00 97.19 123 ASN A C 1
ATOM 946 O O . ASN A 1 123 ? -5.501 -6.891 -5.725 1.00 97.19 123 ASN A O 1
ATOM 950 N N . VAL A 1 124 ? -6.646 -5.411 -4.490 1.00 97.56 124 VAL A N 1
ATOM 951 C CA . VAL A 1 124 ? -5.868 -4.236 -4.914 1.00 97.56 124 VAL A CA 1
ATOM 952 C C . VAL A 1 124 ? -5.237 -3.561 -3.704 1.00 97.56 124 VAL A C 1
ATOM 954 O O . VAL A 1 124 ? -5.887 -3.418 -2.669 1.00 97.56 124 VAL A O 1
ATOM 957 N N . LEU A 1 125 ? -3.989 -3.121 -3.849 1.00 98.38 125 LEU A N 1
ATOM 958 C CA . LEU A 1 125 ? -3.268 -2.292 -2.888 1.00 98.38 125 LEU A CA 1
ATOM 959 C C . LEU A 1 125 ? -2.637 -1.097 -3.612 1.00 98.38 125 LEU A C 1
ATOM 961 O O . LEU A 1 125 ? -1.658 -1.237 -4.338 1.00 98.38 125 LEU A O 1
ATOM 965 N N . TRP A 1 126 ? -3.161 0.100 -3.368 1.00 98.00 126 TRP A N 1
ATOM 966 C CA . TRP A 1 126 ? -2.582 1.344 -3.870 1.00 98.00 126 TRP A CA 1
ATOM 967 C C . TRP A 1 126 ? -1.513 1.874 -2.912 1.00 98.00 126 TRP A C 1
ATOM 969 O O . TRP A 1 126 ? -1.804 2.213 -1.765 1.00 98.00 126 TRP A O 1
ATOM 979 N N . LEU A 1 127 ? -0.283 2.021 -3.387 1.00 97.75 127 LEU A N 1
ATOM 980 C CA . LEU A 1 127 ? 0.813 2.647 -2.660 1.00 97.75 127 LEU A CA 1
ATOM 981 C C . LEU A 1 127 ? 1.104 4.021 -3.259 1.00 97.75 127 LEU A C 1
ATOM 983 O O . LEU A 1 127 ? 1.586 4.159 -4.380 1.00 97.75 127 LEU A O 1
ATOM 987 N N . LEU A 1 128 ? 0.796 5.066 -2.499 1.00 95.81 128 LEU A N 1
ATOM 988 C CA . LEU A 1 128 ? 1.073 6.443 -2.888 1.00 95.81 128 LEU A CA 1
ATOM 989 C C . LEU A 1 128 ? 2.443 6.826 -2.306 1.00 95.81 128 LEU A C 1
ATOM 991 O O . LEU A 1 128 ? 2.577 6.790 -1.082 1.00 95.81 128 LEU A O 1
ATOM 995 N N . PRO A 1 129 ? 3.460 7.201 -3.101 1.00 94.50 129 PRO A N 1
ATOM 996 C CA . PRO A 1 129 ? 4.726 7.711 -2.565 1.00 94.50 129 PRO A CA 1
ATOM 997 C C . PRO A 1 129 ? 4.561 9.096 -1.912 1.00 94.50 129 PRO A C 1
ATOM 999 O O . PRO A 1 129 ? 3.508 9.736 -2.012 1.00 94.50 129 PRO A O 1
ATOM 1002 N N . GLU A 1 130 ? 5.595 9.614 -1.244 1.00 87.94 130 GLU A N 1
ATOM 1003 C CA . GLU A 1 130 ? 5.572 10.994 -0.715 1.00 87.94 130 GLU A CA 1
ATOM 1004 C C . GLU A 1 130 ? 5.564 12.051 -1.831 1.00 87.94 130 GLU A C 1
ATOM 1006 O O . GLU A 1 130 ? 4.953 13.109 -1.676 1.00 87.94 130 GLU A O 1
ATOM 1011 N N . SER A 1 131 ? 6.129 11.724 -2.998 1.00 84.50 131 SER A N 1
ATOM 1012 C CA . SER A 1 131 ? 6.037 12.530 -4.222 1.00 84.50 131 SER A CA 1
ATOM 1013 C C . SER A 1 131 ? 4.606 12.643 -4.780 1.00 84.50 131 SER A C 1
ATOM 1015 O O . SER A 1 131 ? 4.337 13.515 -5.612 1.00 84.50 131 SER A O 1
ATOM 1017 N N . ALA A 1 132 ? 3.659 11.824 -4.296 1.00 86.69 132 ALA A N 1
ATOM 1018 C CA . ALA A 1 132 ? 2.226 11.937 -4.574 1.00 86.69 132 ALA A CA 1
ATOM 1019 C C . ALA A 1 132 ? 1.584 13.056 -3.726 1.00 86.69 132 ALA A C 1
ATOM 1021 O O . ALA A 1 132 ? 0.779 12.810 -2.817 1.00 86.69 132 ALA A O 1
ATOM 1022 N N . SER A 1 133 ? 1.970 14.302 -4.011 1.00 79.56 133 SER A N 1
ATOM 1023 C CA . SER A 1 133 ? 1.605 15.502 -3.242 1.00 79.56 133 SER A CA 1
ATOM 1024 C C . SER A 1 133 ? 0.244 16.112 -3.608 1.00 79.56 133 SER A C 1
ATOM 1026 O O . SER A 1 133 ? -0.243 17.006 -2.917 1.00 79.56 133 SER A O 1
ATOM 1028 N N . SER A 1 134 ? -0.401 15.646 -4.684 1.00 85.19 134 SER A N 1
ATOM 1029 C CA . SER A 1 134 ? -1.670 16.225 -5.142 1.00 85.19 134 SER A CA 1
ATOM 1030 C C . SER A 1 134 ? -2.821 15.988 -4.150 1.00 85.19 134 SER A C 1
ATOM 1032 O O . SER A 1 134 ? -3.029 14.875 -3.662 1.00 85.19 134 SER A O 1
ATOM 1034 N N . GLN A 1 135 ? -3.650 17.013 -3.921 1.00 83.06 135 GLN A N 1
ATOM 1035 C CA . GLN A 1 135 ? -4.847 16.890 -3.074 1.00 83.06 135 GLN A CA 1
ATOM 1036 C C . GLN A 1 135 ? -5.838 15.829 -3.584 1.00 83.06 135 GLN A C 1
ATOM 1038 O O . GLN A 1 135 ? -6.545 15.218 -2.786 1.00 83.06 135 GLN A O 1
ATOM 1043 N N . LYS A 1 136 ? -5.893 15.591 -4.905 1.00 83.06 136 LYS A N 1
ATOM 1044 C CA . LYS A 1 136 ? -6.732 14.538 -5.501 1.00 83.06 136 LYS A CA 1
ATOM 1045 C C . LYS A 1 136 ? -6.257 13.147 -5.060 1.00 83.06 136 LYS A C 1
ATOM 1047 O O . LYS A 1 136 ? -7.059 12.399 -4.515 1.00 83.06 136 LYS A O 1
ATOM 1052 N N . ALA A 1 137 ? -4.963 12.839 -5.190 1.00 79.75 137 ALA A N 1
ATOM 1053 C CA . ALA A 1 137 ? -4.405 11.572 -4.703 1.00 79.75 137 ALA A CA 1
ATOM 1054 C C . ALA A 1 137 ? -4.537 11.433 -3.172 1.00 79.75 137 ALA A C 1
ATOM 1056 O O . ALA A 1 137 ? -4.908 10.374 -2.673 1.00 79.75 137 ALA A O 1
ATOM 1057 N N . ALA A 1 138 ? -4.335 12.521 -2.418 1.00 81.75 138 ALA A N 1
ATOM 1058 C CA . ALA A 1 138 ? -4.494 12.516 -0.962 1.00 81.75 138 ALA A CA 1
ATOM 1059 C C . ALA A 1 138 ? -5.929 12.202 -0.484 1.00 81.75 138 ALA A C 1
ATOM 1061 O O . ALA A 1 138 ? -6.087 11.651 0.602 1.00 81.75 138 ALA A O 1
ATOM 1062 N N . LYS A 1 139 ? -6.970 12.515 -1.274 1.00 86.50 139 LYS A N 1
ATOM 1063 C CA . LYS A 1 139 ? -8.358 12.109 -0.977 1.00 86.50 139 LYS A CA 1
ATOM 1064 C C . LYS A 1 139 ? -8.586 10.616 -1.215 1.00 86.50 139 LYS A C 1
ATOM 1066 O O . LYS A 1 139 ? -9.279 9.980 -0.426 1.00 86.50 139 LYS A O 1
ATOM 1071 N N . GLU A 1 140 ? -8.002 10.058 -2.273 1.00 90.38 140 GLU A N 1
ATOM 1072 C CA . GLU A 1 140 ? -8.181 8.643 -2.623 1.00 90.38 140 GLU A CA 1
ATOM 1073 C C . GLU A 1 140 ? -7.475 7.689 -1.649 1.00 90.38 140 GLU A C 1
ATOM 1075 O O . GLU A 1 140 ? -7.964 6.581 -1.435 1.00 90.38 140 GLU A O 1
ATOM 1080 N N . LEU A 1 141 ? -6.439 8.167 -0.946 1.00 91.56 141 LEU A N 1
ATOM 1081 C CA . LEU A 1 141 ? -5.783 7.467 0.167 1.00 91.56 141 LEU A CA 1
ATOM 1082 C C . LEU A 1 141 ? -6.768 6.911 1.216 1.00 91.56 141 LEU A C 1
ATOM 1084 O O . LEU A 1 141 ? -6.514 5.852 1.768 1.00 91.56 141 LEU A O 1
ATOM 1088 N N . PHE A 1 142 ? -7.889 7.592 1.480 1.00 92.19 142 PHE A N 1
ATOM 1089 C CA . PHE A 1 142 ? -8.899 7.159 2.461 1.00 92.19 142 PHE A CA 1
ATOM 1090 C C . PHE A 1 142 ? -10.188 6.608 1.823 1.00 92.19 142 PHE A C 1
ATOM 1092 O O . PHE A 1 142 ? -11.178 6.376 2.521 1.00 92.19 142 PHE A O 1
ATOM 1099 N N . ARG A 1 143 ? -10.213 6.414 0.501 1.00 92.81 143 ARG A N 1
ATOM 1100 C CA . ARG A 1 143 ? -11.394 5.935 -0.247 1.00 92.81 143 ARG A CA 1
ATOM 1101 C C . ARG A 1 143 ? -11.172 4.582 -0.906 1.00 92.81 143 ARG A C 1
ATOM 1103 O O . ARG A 1 143 ? -12.113 3.806 -1.018 1.00 92.81 143 ARG A O 1
ATOM 1110 N N . GLN A 1 144 ? -9.942 4.333 -1.333 1.00 94.69 144 GLN A N 1
ATOM 1111 C CA . GLN A 1 144 ? -9.497 3.107 -1.981 1.00 94.69 144 GLN A CA 1
ATOM 1112 C C . GLN A 1 144 ? -8.699 2.263 -0.983 1.00 94.69 144 GLN A C 1
ATOM 1114 O O . GLN A 1 144 ? -8.153 2.848 -0.050 1.00 94.69 144 GLN A O 1
ATOM 1119 N N . PRO A 1 145 ? -8.534 0.947 -1.212 1.00 96.88 145 PRO A N 1
ATOM 1120 C CA . PRO A 1 145 ? -7.548 0.102 -0.533 1.00 96.88 145 PRO A CA 1
ATOM 1121 C C . PRO A 1 145 ? -6.113 0.621 -0.719 1.00 96.88 145 PRO A C 1
ATOM 1123 O O . PRO A 1 145 ? -5.358 0.155 -1.568 1.00 96.88 145 PRO A O 1
ATOM 1126 N N . ALA A 1 146 ? -5.744 1.649 0.039 1.00 96.81 146 ALA A N 1
ATOM 1127 C CA . ALA A 1 146 ? -4.601 2.503 -0.251 1.00 96.81 146 ALA A CA 1
ATOM 1128 C C . ALA A 1 146 ? -3.785 2.797 1.004 1.00 96.81 146 ALA A C 1
ATOM 1130 O O . ALA A 1 146 ? -4.323 2.808 2.110 1.00 96.81 146 ALA A O 1
ATOM 1131 N N . ALA A 1 147 ? -2.491 3.052 0.835 1.00 97.25 147 ALA A N 1
ATOM 1132 C CA . ALA A 1 147 ? -1.578 3.458 1.893 1.00 97.25 147 ALA A CA 1
ATOM 1133 C C . ALA A 1 147 ? -0.478 4.390 1.363 1.00 97.25 147 ALA A C 1
ATOM 1135 O O . ALA A 1 147 ? -0.216 4.467 0.162 1.00 97.25 147 ALA A O 1
ATOM 1136 N N . ARG A 1 148 ? 0.169 5.130 2.269 1.00 96.31 148 ARG A N 1
ATOM 1137 C CA . ARG A 1 148 ? 1.340 5.954 1.940 1.00 96.31 148 ARG A CA 1
ATOM 1138 C C . ARG A 1 148 ? 2.587 5.077 2.044 1.00 96.31 148 ARG A C 1
ATOM 1140 O O . ARG A 1 148 ? 2.825 4.538 3.121 1.00 96.31 148 ARG A O 1
ATOM 1147 N N . VAL A 1 149 ? 3.378 4.966 0.979 1.00 96.94 149 VAL A N 1
ATOM 1148 C CA . VAL A 1 149 ? 4.715 4.353 1.024 1.00 96.94 149 VAL A CA 1
ATOM 1149 C C . VAL A 1 149 ? 5.778 5.436 1.213 1.00 96.94 149 VAL A C 1
ATOM 1151 O O . VAL A 1 149 ? 5.671 6.536 0.663 1.00 96.94 149 VAL A O 1
ATOM 1154 N N . ARG A 1 150 ? 6.787 5.136 2.031 1.00 95.75 150 ARG A N 1
ATOM 1155 C CA . ARG A 1 150 ? 7.942 5.997 2.309 1.00 95.75 150 ARG A CA 1
ATOM 1156 C C . ARG A 1 150 ? 9.212 5.169 2.299 1.00 95.75 150 ARG A C 1
ATOM 1158 O O . ARG A 1 150 ? 9.176 4.004 2.694 1.00 95.75 150 ARG A O 1
ATOM 1165 N N . VAL A 1 151 ? 10.315 5.798 1.924 1.00 95.94 151 VAL A N 1
ATOM 1166 C CA . VAL A 1 151 ? 11.650 5.202 1.954 1.00 95.94 151 VAL A CA 1
ATOM 1167 C C . VAL A 1 151 ? 12.520 6.055 2.863 1.00 95.94 151 VAL A C 1
ATOM 1169 O O . VAL A 1 151 ? 12.476 7.282 2.787 1.00 95.94 151 VAL A O 1
ATOM 1172 N N . PHE A 1 152 ? 13.269 5.408 3.741 1.00 94.56 152 PHE A N 1
ATOM 1173 C CA . PHE A 1 152 ? 14.086 6.038 4.770 1.00 94.56 152 PHE A CA 1
ATOM 1174 C C . PHE A 1 152 ? 15.487 5.422 4.774 1.00 94.56 152 PHE A C 1
ATOM 1176 O O . PHE A 1 152 ? 15.654 4.257 4.405 1.00 94.56 152 PHE A O 1
ATOM 1183 N N . GLU A 1 153 ? 16.472 6.191 5.228 1.00 92.12 153 GLU A N 1
ATOM 1184 C CA . GLU A 1 153 ? 17.824 5.692 5.509 1.00 92.12 153 GLU A CA 1
ATOM 1185 C C . GLU A 1 153 ? 17.783 4.599 6.590 1.00 92.12 153 GLU A C 1
ATOM 1187 O O . GLU A 1 153 ? 16.962 4.654 7.516 1.00 92.12 153 GLU A O 1
ATOM 1192 N N . GLU A 1 154 ? 18.657 3.593 6.489 1.00 86.81 154 GLU A N 1
ATOM 1193 C CA . GLU A 1 154 ? 18.777 2.543 7.505 1.00 86.81 154 GLU A CA 1
ATOM 1194 C C . GLU A 1 154 ? 19.005 3.136 8.909 1.00 86.81 154 GLU A C 1
ATOM 1196 O O . GLU A 1 154 ? 19.727 4.109 9.105 1.00 86.81 154 GLU A O 1
ATOM 1201 N N . GLY A 1 155 ? 18.310 2.583 9.907 1.00 82.19 155 GLY A N 1
ATOM 1202 C CA . GLY A 1 155 ? 18.328 3.077 11.289 1.00 82.19 155 GLY A CA 1
ATOM 1203 C C . GLY A 1 155 ? 17.503 4.349 11.550 1.00 82.19 155 GLY A C 1
ATOM 1204 O O . GLY A 1 155 ? 17.143 4.604 12.700 1.00 82.19 155 GLY A O 1
ATOM 1205 N N . SER A 1 156 ? 17.122 5.121 10.525 1.00 85.06 156 SER A N 1
ATOM 1206 C CA . SER A 1 156 ? 16.413 6.398 10.690 1.00 85.06 156 SER A CA 1
ATOM 1207 C C . SER A 1 156 ? 14.906 6.286 10.457 1.00 85.06 156 SER A C 1
ATOM 1209 O O . SER A 1 156 ? 14.457 5.812 9.420 1.00 85.06 156 SER A O 1
ATOM 1211 N N . ARG A 1 157 ? 14.077 6.804 11.377 1.00 82.75 157 ARG A N 1
ATOM 1212 C CA . ARG A 1 157 ? 12.612 6.924 11.170 1.00 82.75 157 ARG A CA 1
ATOM 1213 C C . ARG A 1 157 ? 12.154 8.290 10.658 1.00 82.75 157 ARG A C 1
ATOM 1215 O O . ARG A 1 157 ? 10.947 8.556 10.611 1.00 82.75 157 ARG A O 1
ATOM 1222 N N . HIS A 1 158 ? 13.104 9.164 10.325 1.00 84.69 158 HIS A N 1
ATOM 1223 C CA . HIS A 1 158 ? 12.853 10.586 10.085 1.00 84.69 158 HIS A CA 1
ATOM 1224 C C . HIS A 1 158 ? 13.574 11.164 8.863 1.00 84.69 158 HIS A C 1
ATOM 1226 O O . HIS A 1 158 ? 13.130 12.199 8.369 1.00 84.69 158 HIS A O 1
ATOM 1232 N N . VAL A 1 159 ? 14.642 10.524 8.377 1.00 89.25 159 VAL A N 1
ATOM 1233 C CA . VAL A 1 159 ? 15.400 10.982 7.205 1.00 89.25 159 VAL A CA 1
ATOM 1234 C C . VAL A 1 159 ? 14.991 10.152 5.992 1.00 89.25 159 VAL A C 1
ATOM 1236 O O . VAL A 1 159 ? 15.292 8.960 5.911 1.00 89.25 159 VAL A O 1
ATOM 1239 N N . SER A 1 160 ? 14.210 10.763 5.098 1.00 91.62 160 SER A N 1
ATOM 1240 C CA . SER A 1 160 ? 13.716 10.109 3.884 1.00 91.62 160 SER A CA 1
ATOM 1241 C C . SER A 1 160 ? 14.857 9.899 2.886 1.00 91.62 160 SER A C 1
ATOM 1243 O O . SER A 1 160 ? 15.560 10.849 2.549 1.00 91.62 160 SER A O 1
ATOM 1245 N N . ALA A 1 161 ? 14.994 8.678 2.373 1.00 92.88 161 ALA A N 1
ATOM 1246 C CA . ALA A 1 161 ? 15.997 8.315 1.376 1.00 92.88 161 ALA A CA 1
ATOM 1247 C C . ALA A 1 161 ? 15.428 8.383 -0.050 1.00 92.88 161 ALA A C 1
ATOM 1249 O O . ALA A 1 161 ? 14.218 8.289 -0.265 1.00 92.88 161 ALA A O 1
ATOM 1250 N N . THR A 1 162 ? 16.315 8.520 -1.038 1.00 93.31 162 THR A N 1
ATOM 1251 C CA . THR A 1 162 ? 15.953 8.581 -2.466 1.00 93.31 162 THR A CA 1
ATOM 1252 C C . THR A 1 162 ? 16.834 7.646 -3.310 1.00 93.31 162 THR A C 1
ATOM 1254 O O . THR A 1 162 ? 17.575 8.107 -4.174 1.00 93.31 162 THR A O 1
ATOM 1257 N N . PRO A 1 163 ? 16.765 6.318 -3.092 1.00 93.12 163 PRO A N 1
ATOM 1258 C CA . PRO A 1 163 ? 17.671 5.324 -3.695 1.00 93.12 163 PRO A CA 1
ATOM 1259 C C . PRO A 1 163 ? 17.586 5.182 -5.221 1.00 93.12 163 PRO A C 1
ATOM 1261 O O . PRO A 1 163 ? 18.404 4.507 -5.832 1.00 93.12 163 PRO A O 1
ATOM 1264 N N . TRP A 1 164 ? 16.610 5.829 -5.851 1.00 92.94 164 TRP A N 1
ATOM 1265 C CA . TRP A 1 164 ? 16.499 5.966 -7.303 1.00 92.94 164 TRP A CA 1
ATOM 1266 C C . TRP A 1 164 ? 17.323 7.129 -7.885 1.00 92.94 164 TRP A C 1
ATOM 1268 O O . TRP A 1 164 ? 17.326 7.317 -9.103 1.00 92.94 164 TRP A O 1
ATOM 1278 N N . ASN A 1 165 ? 17.969 7.946 -7.047 1.00 91.12 165 ASN A N 1
ATOM 1279 C CA . ASN A 1 165 ? 18.853 9.024 -7.485 1.00 91.12 165 ASN A CA 1
ATOM 1280 C C . ASN A 1 165 ? 20.292 8.497 -7.676 1.00 91.12 165 ASN A C 1
ATOM 1282 O O . ASN A 1 165 ? 20.770 7.731 -6.835 1.00 91.12 165 ASN A O 1
ATOM 1286 N N . PRO A 1 166 ? 21.014 8.921 -8.734 1.00 86.81 166 PRO A N 1
ATOM 1287 C CA . PRO A 1 166 ? 22.416 8.554 -8.926 1.00 86.81 166 PRO A CA 1
ATOM 1288 C C . PRO A 1 166 ? 23.284 8.921 -7.716 1.00 86.81 166 PRO A C 1
ATOM 1290 O O . PRO A 1 166 ? 23.143 10.007 -7.157 1.00 86.81 166 PRO A O 1
ATOM 1293 N N . GLY A 1 167 ? 24.197 8.025 -7.338 1.00 82.94 167 GLY A N 1
ATOM 1294 C CA . GLY A 1 167 ? 25.131 8.231 -6.226 1.00 82.94 167 GLY A CA 1
ATOM 1295 C C . GLY A 1 167 ? 24.602 7.856 -4.837 1.00 82.94 167 GLY A C 1
ATOM 1296 O O . GLY A 1 167 ? 25.365 7.938 -3.881 1.00 82.94 167 GLY A O 1
ATOM 1297 N N . HIS A 1 168 ? 23.347 7.413 -4.694 1.00 85.50 168 HIS A N 1
ATOM 1298 C CA . HIS A 1 168 ? 22.875 6.852 -3.425 1.00 85.50 168 HIS A CA 1
ATOM 1299 C C . HIS A 1 168 ? 23.372 5.408 -3.250 1.00 85.50 168 HIS A C 1
ATOM 1301 O O . HIS A 1 168 ? 23.013 4.528 -4.031 1.00 85.50 168 HIS A O 1
ATOM 1307 N N . SER A 1 169 ? 24.189 5.171 -2.222 1.00 79.12 169 SER A N 1
ATOM 1308 C CA . SER A 1 169 ? 24.772 3.861 -1.889 1.00 79.12 169 SER A CA 1
ATOM 1309 C C . SER A 1 169 ? 24.239 3.250 -0.593 1.00 79.12 169 SER A C 1
ATOM 1311 O O . SER A 1 169 ? 24.555 2.101 -0.282 1.00 79.12 169 SER A O 1
ATOM 1313 N N . ASP A 1 170 ? 23.477 4.014 0.187 1.00 83.69 170 ASP A N 1
ATOM 1314 C CA . ASP A 1 170 ? 23.103 3.623 1.541 1.00 83.69 170 ASP A CA 1
ATOM 1315 C C . ASP A 1 170 ? 22.017 2.547 1.554 1.00 83.69 170 ASP A C 1
ATOM 1317 O O . ASP A 1 170 ? 21.179 2.424 0.654 1.00 83.69 170 ASP A O 1
ATOM 1321 N N . ARG A 1 171 ? 22.012 1.753 2.626 1.00 89.50 171 ARG A N 1
ATOM 1322 C CA . ARG A 1 171 ? 20.929 0.804 2.872 1.00 89.50 171 ARG A CA 1
ATOM 1323 C C . ARG A 1 171 ? 19.682 1.584 3.279 1.00 89.50 171 ARG A C 1
ATOM 1325 O O . ARG A 1 171 ? 19.743 2.556 4.032 1.00 89.50 171 ARG A O 1
ATOM 1332 N N . VAL A 1 172 ? 18.536 1.134 2.783 1.00 93.94 172 VAL A N 1
ATOM 1333 C CA . VAL A 1 172 ? 17.239 1.780 3.000 1.00 93.94 172 VAL A CA 1
ATOM 1334 C C . VAL A 1 172 ? 16.224 0.797 3.555 1.00 93.94 172 VAL A C 1
ATOM 1336 O O . VAL A 1 172 ? 16.260 -0.400 3.256 1.00 93.94 172 VAL A O 1
ATOM 1339 N N . TRP A 1 173 ? 15.257 1.319 4.303 1.00 92.00 173 TRP A N 1
ATOM 1340 C CA . TRP A 1 173 ? 14.072 0.570 4.706 1.00 92.00 173 TRP A CA 1
ATOM 1341 C C . TRP A 1 173 ? 12.805 1.282 4.231 1.00 92.00 173 TRP A C 1
ATOM 1343 O O . TRP A 1 173 ? 12.757 2.508 4.087 1.00 92.00 173 TRP A O 1
ATOM 1353 N N . LEU A 1 174 ? 11.773 0.491 3.938 1.00 95.81 174 LEU A N 1
ATOM 1354 C CA . LEU A 1 174 ? 10.491 0.996 3.467 1.00 95.81 174 LEU A CA 1
ATOM 1355 C C . LEU A 1 174 ? 9.473 0.931 4.599 1.00 95.81 174 LEU A C 1
ATOM 1357 O O . LEU A 1 174 ? 9.393 -0.055 5.333 1.00 95.81 174 LEU A O 1
ATOM 1361 N N . SER A 1 175 ? 8.641 1.963 4.681 1.00 96.38 175 SER A N 1
ATOM 1362 C CA . SER A 1 175 ? 7.477 1.967 5.557 1.00 96.38 175 SER A CA 1
ATOM 1363 C C . SER A 1 175 ? 6.196 2.177 4.764 1.00 96.38 175 SER A C 1
ATOM 1365 O O . SER A 1 175 ? 6.180 2.914 3.773 1.00 96.38 175 SER A O 1
ATOM 1367 N N . ILE A 1 176 ? 5.119 1.566 5.238 1.00 97.31 176 ILE A N 1
ATOM 1368 C CA . ILE A 1 176 ? 3.759 1.765 4.751 1.00 97.31 176 ILE A CA 1
ATOM 1369 C C . ILE A 1 176 ? 2.947 2.376 5.900 1.00 97.31 176 ILE A C 1
ATOM 1371 O O . ILE A 1 176 ? 3.126 2.024 7.065 1.00 97.31 176 ILE A O 1
ATOM 1375 N N . GLY A 1 177 ? 2.099 3.361 5.609 1.00 95.19 177 GLY A N 1
ATOM 1376 C CA . GLY A 1 177 ? 1.492 4.181 6.656 1.00 95.19 177 GLY A CA 1
ATOM 1377 C C . GLY A 1 177 ? 0.282 5.000 6.226 1.00 95.19 177 GLY A C 1
ATOM 1378 O O . GLY A 1 177 ? -0.312 4.784 5.170 1.00 95.19 177 GLY A O 1
ATOM 1379 N N . ALA A 1 178 ? -0.077 5.958 7.086 1.00 94.06 178 ALA A N 1
ATOM 1380 C CA . ALA A 1 178 ? -1.276 6.814 7.046 1.00 94.06 178 ALA A CA 1
ATOM 1381 C C . ALA A 1 178 ? -2.625 6.087 7.223 1.00 94.06 178 ALA A C 1
ATOM 1383 O O . ALA A 1 178 ? -3.485 6.598 7.938 1.00 94.06 178 ALA A O 1
ATOM 1384 N N . THR A 1 179 ? -2.787 4.906 6.630 1.00 96.75 179 THR A N 1
ATOM 1385 C CA . THR A 1 179 ? -3.997 4.064 6.689 1.00 96.75 179 THR A CA 1
ATOM 1386 C C . THR A 1 179 ? -3.744 2.676 7.270 1.00 96.75 179 THR A C 1
ATOM 1388 O O . THR A 1 179 ? -4.686 1.905 7.412 1.00 96.75 179 THR A O 1
ATOM 1391 N N . VAL A 1 180 ? -2.498 2.332 7.610 1.00 97.94 180 VAL A N 1
ATOM 1392 C CA . VAL A 1 180 ? -2.211 1.150 8.431 1.00 97.94 180 VAL A CA 1
ATOM 1393 C C . VAL A 1 180 ? -2.705 1.451 9.836 1.00 97.94 180 VAL A C 1
ATOM 1395 O O . VAL A 1 180 ? -2.237 2.406 10.457 1.00 97.94 180 VAL A O 1
ATOM 1398 N N . MET A 1 181 ? -3.674 0.680 10.314 1.00 97.75 181 MET A N 1
ATOM 1399 C CA . MET A 1 181 ? -4.387 0.968 11.553 1.00 97.75 181 MET A CA 1
ATOM 1400 C C . MET A 1 181 ? -3.921 0.099 12.721 1.00 97.75 181 MET A C 1
ATOM 1402 O O . MET A 1 181 ? -3.489 -1.038 12.528 1.00 97.75 181 MET A O 1
ATOM 1406 N N . ARG A 1 182 ? -4.056 0.651 13.929 1.00 96.50 182 ARG A N 1
ATOM 1407 C CA . ARG A 1 182 ? -3.900 -0.018 15.228 1.00 96.50 182 ARG A CA 1
ATOM 1408 C C . ARG A 1 182 ? -4.934 0.522 16.231 1.00 96.50 182 ARG A C 1
ATOM 1410 O O . ARG A 1 182 ? -5.408 1.647 16.036 1.00 96.50 182 ARG A O 1
ATOM 1417 N N . PRO A 1 183 ? -5.246 -0.195 17.322 1.00 96.81 183 PRO A N 1
ATOM 1418 C CA . PRO A 1 183 ? -6.083 0.329 18.399 1.00 96.81 183 PRO A CA 1
ATOM 1419 C C . PRO A 1 183 ? -5.543 1.626 19.024 1.00 96.81 183 PRO A C 1
ATOM 1421 O O . PRO A 1 183 ? -4.328 1.811 19.190 1.00 96.81 183 PRO A O 1
ATOM 1424 N N . SER A 1 184 ? -6.460 2.527 19.386 1.00 96.50 184 SER A N 1
ATOM 1425 C CA . SER A 1 184 ? -6.211 3.602 20.353 1.00 96.50 184 SER A CA 1
ATOM 1426 C C . SER A 1 184 ? -6.104 3.046 21.778 1.00 96.50 184 SER A C 1
ATOM 1428 O O . SER A 1 184 ? -6.514 1.920 22.047 1.00 96.50 184 SER A O 1
ATOM 1430 N N . ALA A 1 185 ? -5.550 3.833 22.706 1.00 94.44 185 ALA A N 1
ATOM 1431 C CA . ALA A 1 185 ? -5.318 3.398 24.089 1.00 94.44 185 ALA A CA 1
ATOM 1432 C C . ALA A 1 185 ? -6.609 3.061 24.865 1.00 94.44 185 ALA A C 1
ATOM 1434 O O . ALA A 1 185 ? -6.578 2.245 25.778 1.00 94.44 185 ALA A O 1
ATOM 1435 N N . ASP A 1 186 ? -7.740 3.660 24.485 1.00 93.56 186 ASP A N 1
ATOM 1436 C CA . ASP A 1 186 ? -9.074 3.376 25.029 1.00 93.56 186 ASP A CA 1
ATOM 1437 C C . ASP A 1 186 ? -9.789 2.195 24.334 1.00 93.56 186 ASP A C 1
ATOM 1439 O O . ASP A 1 186 ? -10.873 1.794 24.753 1.00 93.56 186 ASP A O 1
ATOM 1443 N N . GLY A 1 187 ? -9.222 1.655 23.247 1.00 94.69 187 GLY A N 1
ATOM 1444 C CA . GLY A 1 187 ? -9.847 0.633 22.403 1.00 94.69 187 GLY A CA 1
ATOM 1445 C C . GLY A 1 187 ? -11.108 1.088 21.652 1.00 94.69 187 GLY A C 1
ATOM 1446 O O . GLY A 1 187 ? -11.735 0.276 20.977 1.00 94.69 187 GLY A O 1
ATOM 1447 N N . LEU A 1 188 ? -11.511 2.363 21.737 1.00 95.56 188 LEU A N 1
ATOM 1448 C CA . LEU A 1 188 ? -12.766 2.854 21.149 1.00 95.56 188 LEU A CA 1
ATOM 1449 C C . LEU A 1 188 ? -12.623 3.293 19.691 1.00 95.56 188 LEU A C 1
ATOM 1451 O O . LEU A 1 188 ? -13.640 3.519 19.022 1.00 95.56 188 LEU A O 1
ATOM 1455 N N . THR A 1 189 ? -11.392 3.428 19.194 1.00 97.25 189 THR A N 1
ATOM 1456 C CA . THR A 1 189 ? -11.093 3.807 17.811 1.00 97.25 189 THR A CA 1
ATOM 1457 C C . THR A 1 189 ? -9.908 3.029 17.246 1.00 97.25 189 THR A C 1
ATOM 1459 O O . THR A 1 189 ? -9.078 2.495 17.982 1.00 97.25 189 THR A O 1
ATOM 1462 N N . LEU A 1 190 ? -9.800 3.012 15.918 1.00 97.06 190 LEU A N 1
ATOM 1463 C CA . LEU A 1 190 ? -8.566 2.667 15.228 1.00 97.06 190 LEU A CA 1
ATOM 1464 C C . LEU A 1 190 ? -7.894 3.930 14.673 1.00 97.06 190 LEU A C 1
ATOM 1466 O O . LEU A 1 190 ? -8.520 4.767 14.008 1.00 97.06 190 LEU A O 1
ATOM 1470 N N . VAL A 1 191 ? -6.594 4.043 14.938 1.00 96.25 191 VAL A N 1
ATOM 1471 C CA . VAL A 1 191 ? -5.728 5.173 14.579 1.00 96.25 191 VAL A CA 1
ATOM 1472 C C . VAL A 1 191 ? -4.540 4.705 13.741 1.00 96.25 191 VAL A C 1
ATOM 1474 O O . VAL A 1 191 ? -4.179 3.530 13.755 1.00 96.25 191 VAL A O 1
ATOM 1477 N N . SER A 1 192 ? -3.907 5.632 13.020 1.00 95.50 192 SER A N 1
ATOM 1478 C CA . SER A 1 192 ? -2.722 5.333 12.209 1.00 95.50 192 SER A CA 1
ATOM 1479 C C . SER A 1 192 ? -1.573 4.773 13.060 1.00 95.50 192 SER A C 1
ATOM 1481 O O . SER A 1 192 ? -1.214 5.329 14.102 1.00 95.50 192 SER A O 1
ATOM 1483 N N . ALA A 1 193 ? -0.953 3.700 12.575 1.00 94.62 193 ALA A N 1
ATOM 1484 C CA . ALA A 1 193 ? 0.251 3.097 13.135 1.00 94.62 193 ALA A CA 1
ATOM 1485 C C . ALA A 1 193 ? 1.542 3.879 12.796 1.00 94.62 193 ALA A C 1
ATOM 1487 O O . ALA A 1 193 ? 2.622 3.509 13.249 1.00 94.62 193 ALA A O 1
ATOM 1488 N N . GLY A 1 194 ? 1.447 4.978 12.037 1.00 91.94 194 GLY A N 1
ATOM 1489 C CA . GLY A 1 194 ? 2.592 5.812 11.668 1.00 91.94 194 GLY A CA 1
ATOM 1490 C C . GLY A 1 194 ? 3.405 5.211 10.519 1.00 91.94 194 GLY A C 1
ATOM 1491 O O . GLY A 1 194 ? 2.843 4.901 9.471 1.00 91.94 194 GLY A O 1
ATOM 1492 N N . ASN A 1 195 ? 4.723 5.092 10.708 1.00 92.06 195 ASN A N 1
ATOM 1493 C CA . ASN A 1 195 ? 5.642 4.456 9.758 1.00 92.06 195 ASN A CA 1
ATOM 1494 C C . ASN A 1 195 ? 5.761 2.961 10.118 1.00 92.06 195 ASN A C 1
ATOM 1496 O O . ASN A 1 195 ? 6.648 2.578 10.886 1.00 92.06 195 ASN A O 1
ATOM 1500 N N . TYR A 1 196 ? 4.837 2.141 9.614 1.00 95.62 196 TYR A N 1
ATOM 1501 C CA . TYR A 1 196 ? 4.802 0.695 9.851 1.00 95.62 196 TYR A CA 1
ATOM 1502 C C . TYR A 1 196 ? 5.729 -0.026 8.859 1.00 95.62 196 TYR A C 1
ATOM 1504 O O . TYR A 1 196 ? 5.855 0.412 7.720 1.00 95.62 196 TYR A O 1
ATOM 1512 N N . ASP A 1 197 ? 6.396 -1.105 9.270 1.00 95.56 197 ASP A N 1
ATOM 1513 C CA . ASP A 1 197 ? 7.346 -1.829 8.409 1.00 95.56 197 ASP A CA 1
ATOM 1514 C C . ASP A 1 197 ? 6.663 -2.408 7.154 1.00 95.56 197 ASP A C 1
ATOM 1516 O O . ASP A 1 197 ? 5.648 -3.103 7.256 1.00 95.56 197 ASP A O 1
ATOM 1520 N N . ALA A 1 198 ? 7.213 -2.128 5.968 1.00 97.19 198 ALA A N 1
ATOM 1521 C CA . ALA A 1 198 ? 6.588 -2.510 4.702 1.00 97.19 198 ALA A CA 1
ATOM 1522 C C . ALA A 1 198 ? 6.519 -4.032 4.507 1.00 97.19 198 ALA A C 1
ATOM 1524 O O . ALA A 1 198 ? 5.481 -4.540 4.084 1.00 97.19 198 ALA A O 1
ATOM 1525 N N . LYS A 1 199 ? 7.580 -4.771 4.859 1.00 97.12 199 LYS A N 1
ATOM 1526 C CA . LYS A 1 199 ? 7.627 -6.234 4.697 1.00 97.12 199 LYS A CA 1
ATOM 1527 C C . LYS A 1 199 ? 6.643 -6.929 5.643 1.00 97.12 199 LYS A C 1
ATOM 1529 O O . LYS A 1 199 ? 5.951 -7.867 5.254 1.00 97.12 199 LYS A O 1
ATOM 1534 N N . THR A 1 200 ? 6.500 -6.425 6.867 1.00 98.00 200 THR A N 1
ATOM 1535 C CA . THR A 1 200 ? 5.483 -6.885 7.823 1.00 98.00 200 THR A CA 1
ATOM 1536 C C . THR A 1 200 ? 4.071 -6.542 7.364 1.00 98.00 200 THR A C 1
ATOM 1538 O O . THR A 1 200 ? 3.209 -7.411 7.441 1.00 98.00 200 THR A O 1
ATOM 1541 N N . PHE A 1 201 ? 3.830 -5.340 6.829 1.00 98.56 201 PHE A N 1
ATOM 1542 C CA . PHE A 1 201 ? 2.527 -4.982 6.260 1.00 98.56 201 PHE A CA 1
ATOM 1543 C C . PHE A 1 201 ? 2.135 -5.897 5.093 1.00 98.56 201 PHE A C 1
ATOM 1545 O O . PHE A 1 201 ? 1.033 -6.438 5.098 1.00 98.56 201 PHE A O 1
ATOM 1552 N N . LEU A 1 202 ? 3.033 -6.090 4.119 1.00 98.50 202 LEU A N 1
ATOM 1553 C CA . LEU A 1 202 ? 2.777 -6.932 2.947 1.00 98.50 202 LEU A CA 1
ATOM 1554 C C . LEU A 1 202 ? 2.467 -8.370 3.361 1.00 98.50 202 LEU A C 1
ATOM 1556 O O . LEU A 1 202 ? 1.453 -8.907 2.935 1.00 98.50 202 LEU A O 1
ATOM 1560 N N . ARG A 1 203 ? 3.264 -8.943 4.270 1.00 98.50 203 ARG A N 1
ATOM 1561 C CA . ARG A 1 203 ? 3.001 -10.255 4.873 1.00 98.50 203 ARG A CA 1
ATOM 1562 C C . ARG A 1 203 ? 1.618 -10.324 5.520 1.00 98.50 203 ARG A C 1
ATOM 1564 O O . ARG A 1 203 ? 0.860 -11.234 5.231 1.00 98.50 203 ARG A O 1
ATOM 1571 N N . GLU A 1 204 ? 1.241 -9.350 6.350 1.00 98.38 204 GLU A N 1
ATOM 1572 C CA . GLU A 1 204 ? -0.094 -9.343 6.965 1.00 98.38 204 GLU A CA 1
ATOM 1573 C C . GLU A 1 204 ? -1.240 -9.250 5.945 1.00 98.38 204 GLU A C 1
ATOM 1575 O O . GLU A 1 204 ? -2.292 -9.843 6.177 1.00 98.38 204 GLU A O 1
ATOM 1580 N N . VAL A 1 205 ? -1.057 -8.532 4.833 1.00 98.31 205 VAL A N 1
ATOM 1581 C CA . VAL A 1 205 ? -2.053 -8.449 3.750 1.00 98.31 205 VAL A CA 1
ATOM 1582 C C . VAL A 1 205 ? -2.120 -9.751 2.947 1.00 98.31 205 VAL A C 1
ATOM 1584 O O . VAL A 1 205 ? -3.218 -10.222 2.654 1.00 98.31 205 VAL A O 1
ATOM 1587 N N . LEU A 1 206 ? -0.973 -10.351 2.623 1.00 97.88 206 LEU A N 1
ATOM 1588 C CA . LEU A 1 206 ? -0.879 -11.604 1.866 1.00 97.88 206 LEU A CA 1
ATOM 1589 C C . LEU A 1 206 ? -1.406 -12.803 2.672 1.00 97.88 206 LEU A C 1
ATOM 1591 O O . LEU A 1 206 ? -2.151 -13.612 2.125 1.00 97.88 206 LEU A O 1
ATOM 1595 N N . ASP A 1 207 ? -1.144 -12.849 3.981 1.00 96.75 207 ASP A N 1
ATOM 1596 C CA . ASP A 1 207 ? -1.705 -13.840 4.913 1.00 96.75 207 ASP A CA 1
ATOM 1597 C C . ASP A 1 207 ? -3.217 -13.637 5.183 1.00 96.75 207 ASP A C 1
ATOM 1599 O O . ASP A 1 207 ? -3.814 -14.366 5.976 1.00 96.75 207 ASP A O 1
ATOM 1603 N N . GLY A 1 208 ? -3.836 -12.568 4.662 1.00 96.31 208 GLY A N 1
ATOM 1604 C CA . GLY A 1 208 ? -5.209 -12.162 4.998 1.00 96.31 208 GLY A CA 1
ATOM 1605 C C . GLY A 1 208 ? -5.409 -11.664 6.442 1.00 96.31 208 GLY A C 1
ATOM 1606 O O . GLY A 1 208 ? -6.522 -11.286 6.821 1.00 96.31 208 GLY A O 1
ATOM 1607 N N . ARG A 1 209 ? -4.340 -11.608 7.252 1.00 97.75 209 ARG A N 1
ATOM 1608 C CA . ARG A 1 209 ? -4.346 -11.138 8.652 1.00 97.75 209 ARG A CA 1
ATOM 1609 C C . ARG A 1 209 ? -4.656 -9.644 8.779 1.00 97.75 209 ARG A C 1
ATOM 1611 O O . ARG A 1 209 ? -5.144 -9.219 9.824 1.00 97.75 209 ARG A O 1
ATOM 1618 N N . ARG A 1 210 ? -4.420 -8.849 7.733 1.00 97.94 210 ARG A N 1
ATOM 1619 C CA . ARG A 1 210 ? -4.800 -7.435 7.621 1.00 97.94 210 ARG A CA 1
ATOM 1620 C C . ARG A 1 210 ? -5.594 -7.220 6.337 1.00 97.94 210 ARG A C 1
ATOM 1622 O O . ARG A 1 210 ? -5.125 -7.541 5.252 1.00 97.94 210 ARG A O 1
ATOM 1629 N N . ARG A 1 211 ? -6.777 -6.617 6.453 1.00 97.56 211 ARG A N 1
ATOM 1630 C CA . ARG A 1 211 ? -7.654 -6.313 5.310 1.00 97.56 211 ARG A CA 1
ATOM 1631 C C . ARG A 1 211 ? -8.071 -4.849 5.299 1.00 97.56 211 ARG A C 1
ATOM 1633 O O . ARG A 1 211 ? -8.006 -4.165 6.322 1.00 97.56 211 ARG A O 1
ATOM 1640 N N . TRP A 1 212 ? -8.504 -4.374 4.139 1.00 97.69 212 TRP A N 1
ATOM 1641 C CA . TRP A 1 212 ? -9.095 -3.050 4.010 1.00 97.69 212 TRP A CA 1
ATOM 1642 C C . TRP A 1 212 ? -10.501 -3.008 4.622 1.00 97.69 212 TRP A C 1
ATOM 1644 O O . TRP A 1 212 ? -11.294 -3.932 4.441 1.00 97.69 212 TRP A O 1
ATOM 1654 N N . PHE A 1 213 ? -10.812 -1.912 5.309 1.00 97.50 213 PHE A N 1
ATOM 1655 C CA . PHE A 1 213 ? -12.145 -1.576 5.800 1.00 97.50 213 PHE A CA 1
ATOM 1656 C C . PHE A 1 213 ? -12.550 -0.174 5.333 1.00 97.50 213 PHE A C 1
ATOM 1658 O O . PHE A 1 213 ? -11.724 0.742 5.275 1.00 97.50 213 PHE A O 1
ATOM 1665 N N . GLY A 1 214 ? -13.844 0.004 5.068 1.00 92.81 214 GLY A N 1
ATOM 1666 C CA . GLY A 1 214 ? -14.436 1.254 4.592 1.00 92.81 214 GLY A CA 1
ATOM 1667 C C . GLY A 1 214 ? -14.579 1.337 3.062 1.00 92.81 214 GLY A C 1
ATOM 1668 O O . GLY A 1 214 ? -14.336 0.355 2.359 1.00 92.81 214 GLY A O 1
ATOM 1669 N N . PRO A 1 215 ? -14.965 2.509 2.524 1.00 88.00 215 PRO A N 1
ATOM 1670 C CA . PRO A 1 215 ? -15.114 3.784 3.230 1.00 88.00 215 PRO A CA 1
ATOM 1671 C C . PRO A 1 215 ? -16.320 3.833 4.188 1.00 88.00 215 PRO A C 1
ATOM 1673 O O . PRO A 1 215 ? -17.313 3.144 3.986 1.00 88.00 215 PRO A O 1
ATOM 1676 N N . ARG A 1 216 ? -16.245 4.730 5.183 1.00 91.00 216 ARG A N 1
ATOM 1677 C CA . ARG A 1 216 ? -17.239 4.990 6.253 1.00 91.00 216 ARG A CA 1
ATOM 1678 C C . ARG A 1 216 ? -17.336 3.932 7.371 1.00 91.00 216 ARG A C 1
ATOM 1680 O O . ARG A 1 216 ? -18.359 3.855 8.045 1.00 91.00 216 ARG A O 1
ATOM 1687 N N . GLU A 1 217 ? -16.275 3.169 7.628 1.00 94.62 217 GLU A N 1
ATOM 1688 C CA . GLU A 1 217 ? -16.209 2.252 8.776 1.00 94.62 217 GLU A CA 1
ATOM 1689 C C . GLU A 1 217 ? -16.200 3.027 10.111 1.00 94.62 217 GLU A C 1
ATOM 1691 O O . GLU A 1 217 ? -15.400 3.945 10.325 1.00 94.62 217 GLU A O 1
ATOM 1696 N N . VAL A 1 218 ? -17.101 2.664 11.025 1.00 94.06 218 VAL A N 1
ATOM 1697 C CA . VAL A 1 218 ? -17.308 3.388 12.288 1.00 94.06 218 VAL A CA 1
ATOM 1698 C C . VAL A 1 218 ? -16.192 3.073 13.283 1.00 94.06 218 VAL A C 1
ATOM 1700 O O . VAL A 1 218 ? -15.919 1.918 13.581 1.00 94.06 218 VAL A O 1
ATOM 1703 N N . GLY A 1 219 ? -15.596 4.118 13.862 1.00 93.12 219 GLY A N 1
ATOM 1704 C CA . GLY A 1 219 ? -14.494 4.004 14.824 1.00 93.12 219 GLY A CA 1
ATOM 1705 C C . GLY A 1 219 ? -13.104 4.137 14.196 1.00 93.12 219 GLY A C 1
ATOM 1706 O O . GLY A 1 219 ? -12.133 4.333 14.916 1.00 93.12 219 GLY A O 1
ATOM 1707 N N . PHE A 1 220 ? -12.984 4.139 12.868 1.00 95.69 220 PHE A N 1
ATOM 1708 C CA . PHE A 1 220 ? -11.735 4.481 12.186 1.00 95.69 220 PHE A CA 1
ATOM 1709 C C . PHE A 1 220 ? -11.606 6.008 12.101 1.00 95.69 220 PHE A C 1
ATOM 1711 O O . PHE A 1 220 ? -12.539 6.666 11.637 1.00 95.69 220 PHE A O 1
ATOM 1718 N N . LYS A 1 221 ? -10.452 6.585 12.480 1.00 87.56 221 LYS A N 1
ATOM 1719 C CA . LYS A 1 221 ? -10.242 8.055 12.517 1.00 87.56 221 LYS A CA 1
ATOM 1720 C C . LYS A 1 221 ? -10.633 8.789 11.220 1.00 87.56 221 LYS A C 1
ATOM 1722 O O . LYS A 1 221 ? -11.106 9.919 11.280 1.00 87.56 221 LYS A O 1
ATOM 1727 N N . TYR A 1 222 ? -10.446 8.149 10.065 1.00 87.88 222 TYR A N 1
ATOM 1728 C CA . TYR A 1 222 ? -10.778 8.696 8.741 1.00 87.88 222 TYR A CA 1
ATOM 1729 C C . TYR A 1 222 ? -11.874 7.893 8.013 1.00 87.88 222 TYR A C 1
ATOM 1731 O O . TYR A 1 222 ? -12.058 8.035 6.807 1.00 87.88 222 TYR A O 1
ATOM 1739 N N . GLY A 1 223 ? -12.603 7.034 8.736 1.00 93.75 223 GLY A N 1
ATOM 1740 C CA . GLY A 1 223 ? -13.645 6.165 8.183 1.00 93.75 223 GLY A CA 1
ATOM 1741 C C . GLY A 1 223 ? -13.134 5.013 7.310 1.00 93.75 223 GLY A C 1
ATOM 1742 O O . GLY A 1 223 ? -13.932 4.378 6.627 1.00 93.75 223 GLY A O 1
ATOM 1743 N N . SER A 1 224 ? -11.830 4.750 7.268 1.00 96.44 224 SER A N 1
ATOM 1744 C CA . SER A 1 224 ? -11.252 3.655 6.486 1.00 96.44 224 SER A CA 1
ATOM 1745 C C . SER A 1 224 ? -9.820 3.337 6.906 1.00 96.44 224 SER A C 1
ATOM 1747 O O . SER A 1 224 ? -9.172 4.141 7.586 1.00 96.44 224 SER A O 1
ATOM 1749 N N . GLY A 1 225 ? -9.332 2.159 6.518 1.00 97.50 225 GLY A N 1
ATOM 1750 C CA . GLY A 1 225 ? -7.942 1.760 6.724 1.00 97.50 225 GLY A CA 1
ATOM 1751 C C . GLY A 1 225 ? -7.693 0.259 6.599 1.00 97.50 225 GLY A C 1
ATOM 1752 O O . GLY A 1 225 ? -8.616 -0.554 6.596 1.00 97.50 225 GLY A O 1
ATOM 1753 N N . TRP A 1 226 ? -6.416 -0.104 6.542 1.00 98.38 226 TRP A N 1
ATOM 1754 C CA . TRP A 1 226 ? -5.922 -1.473 6.623 1.00 98.38 226 TRP A CA 1
ATOM 1755 C C . TRP A 1 226 ? -5.775 -1.885 8.090 1.00 98.38 226 TRP A C 1
ATOM 1757 O O . TRP A 1 226 ? -4.816 -1.484 8.758 1.00 98.38 226 TRP A O 1
ATOM 1767 N N . ALA A 1 227 ? -6.702 -2.694 8.593 1.00 98.19 227 ALA A N 1
ATOM 1768 C CA . ALA A 1 227 ? -6.756 -3.141 9.987 1.00 98.19 227 ALA A CA 1
ATOM 1769 C C . ALA A 1 227 ? -6.761 -4.671 10.080 1.00 98.19 227 ALA A C 1
ATOM 1771 O O . ALA A 1 227 ? -7.147 -5.351 9.119 1.00 98.19 227 ALA A O 1
ATOM 1772 N N . ARG A 1 228 ? -6.363 -5.228 11.227 1.00 98.38 228 ARG A N 1
ATOM 1773 C CA . ARG A 1 228 ? -6.568 -6.657 11.466 1.00 98.38 228 ARG A CA 1
ATOM 1774 C C . ARG A 1 228 ? -8.030 -6.918 11.868 1.00 98.38 228 ARG A C 1
ATOM 1776 O O . ARG A 1 228 ? -8.598 -6.110 12.608 1.00 98.38 228 ARG A O 1
ATOM 1783 N N . PRO A 1 229 ? -8.686 -7.996 11.392 1.00 98.19 229 PRO A N 1
ATOM 1784 C CA . PRO A 1 229 ? -10.094 -8.254 11.707 1.00 98.19 229 PRO A CA 1
ATOM 1785 C C . PRO A 1 229 ? -10.401 -8.373 13.206 1.00 98.19 229 PRO A C 1
ATOM 1787 O O . PRO A 1 229 ? -11.454 -7.916 13.646 1.00 98.19 22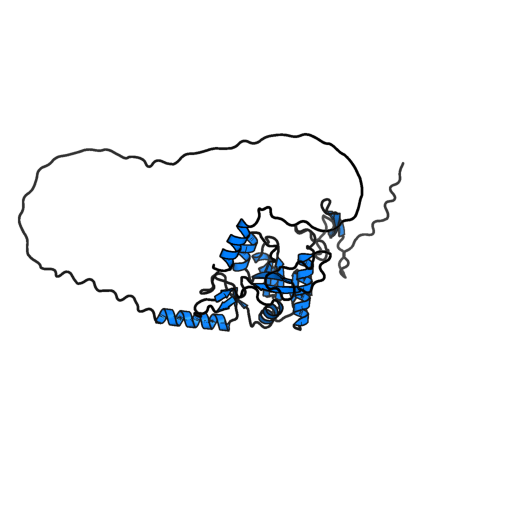9 PRO A O 1
ATOM 1790 N N . ASP A 1 230 ? -9.474 -8.932 13.982 1.00 97.94 230 ASP A N 1
ATOM 1791 C CA . ASP A 1 230 ? -9.564 -9.080 15.436 1.00 97.94 230 ASP A CA 1
ATOM 1792 C C . ASP A 1 230 ? -9.517 -7.733 16.174 1.00 97.94 230 ASP A C 1
ATOM 1794 O O . ASP A 1 230 ? -10.303 -7.514 17.093 1.00 97.94 230 ASP A O 1
ATOM 1798 N N . GLU A 1 231 ? -8.667 -6.800 15.735 1.00 97.44 231 GLU A N 1
ATOM 1799 C CA . GLU A 1 231 ? -8.609 -5.431 16.277 1.00 97.44 231 GLU A CA 1
ATOM 1800 C C . GLU A 1 231 ? -9.916 -4.661 16.021 1.00 97.44 231 GLU A C 1
ATOM 1802 O O . GLU A 1 231 ? -10.400 -3.927 16.887 1.00 97.44 231 GLU A O 1
ATOM 1807 N N . VAL A 1 232 ? -10.517 -4.844 14.838 1.00 98.06 232 VAL A N 1
ATOM 1808 C CA . VAL A 1 232 ? -11.798 -4.212 14.482 1.00 98.06 232 VAL A CA 1
ATOM 1809 C C . VAL A 1 232 ? -12.941 -4.758 15.331 1.00 98.06 232 VAL A C 1
ATOM 1811 O O . VAL A 1 232 ? -13.785 -3.982 15.781 1.00 98.06 232 VAL A O 1
ATOM 1814 N N . GLU A 1 233 ? -12.970 -6.066 15.585 1.00 97.75 233 GLU A N 1
ATOM 1815 C CA . GLU A 1 233 ? -14.024 -6.666 16.401 1.00 97.75 233 GLU A CA 1
ATOM 1816 C C . GLU A 1 233 ? -13.893 -6.285 17.883 1.00 97.75 233 GLU A C 1
ATOM 1818 O O . GLU A 1 233 ? -14.881 -5.909 18.514 1.00 97.75 233 GLU A O 1
ATOM 1823 N N . GLN A 1 234 ? -12.667 -6.237 18.417 1.00 97.00 234 GLN A N 1
ATOM 1824 C CA . GLN A 1 234 ? -12.400 -5.700 19.758 1.00 97.00 234 GLN A CA 1
ATOM 1825 C C . GLN A 1 234 ? -12.888 -4.249 19.899 1.00 97.00 234 GLN A C 1
ATOM 1827 O O . GLN A 1 234 ? -13.581 -3.923 20.867 1.00 97.00 234 GLN A O 1
ATOM 1832 N N . MET A 1 235 ? -12.604 -3.393 18.909 1.00 97.44 235 MET A N 1
ATOM 1833 C CA . MET A 1 235 ? -13.093 -2.012 18.880 1.00 97.44 235 MET A CA 1
ATOM 1834 C C . MET A 1 235 ? -14.630 -1.950 18.843 1.00 97.44 235 MET A C 1
ATOM 1836 O O . MET A 1 235 ? -15.240 -1.173 19.582 1.00 97.44 235 MET A O 1
ATOM 1840 N N . ARG A 1 236 ? -15.287 -2.765 18.009 1.00 97.12 236 ARG A N 1
ATOM 1841 C CA . ARG A 1 236 ? -16.759 -2.824 17.928 1.00 97.12 236 ARG A CA 1
ATOM 1842 C C . ARG A 1 236 ? -17.378 -3.252 19.260 1.00 97.12 236 ARG A C 1
ATOM 1844 O O . ARG A 1 236 ? -18.285 -2.572 19.746 1.00 97.12 236 ARG A O 1
ATOM 1851 N N . ALA A 1 237 ? -16.837 -4.292 19.892 1.00 96.25 237 ALA A N 1
ATOM 1852 C CA . ALA A 1 237 ? -17.272 -4.769 21.202 1.00 96.25 237 ALA A CA 1
ATOM 1853 C C . ALA A 1 237 ? -17.067 -3.718 22.311 1.00 96.25 237 ALA A C 1
ATOM 1855 O O . ALA A 1 237 ? -17.971 -3.487 23.119 1.00 96.25 237 ALA A O 1
ATOM 1856 N N . ALA A 1 238 ? -15.922 -3.027 22.337 1.00 95.31 238 ALA A N 1
ATOM 1857 C CA . ALA A 1 238 ? -15.654 -1.948 23.291 1.00 95.31 238 ALA A CA 1
ATOM 1858 C C . ALA A 1 238 ? -16.656 -0.787 23.133 1.00 95.31 238 ALA A C 1
ATOM 1860 O O . ALA A 1 238 ? -17.266 -0.345 24.110 1.00 95.31 238 ALA A O 1
ATOM 1861 N N . ARG A 1 239 ? -16.918 -0.355 21.892 1.00 94.81 239 ARG A N 1
ATOM 1862 C CA . ARG A 1 239 ? -17.911 0.689 21.582 1.00 94.81 239 ARG A CA 1
ATOM 1863 C C . ARG A 1 239 ? -19.337 0.276 21.961 1.00 94.81 239 ARG A C 1
ATOM 1865 O O . ARG A 1 239 ? -20.090 1.113 22.457 1.00 94.81 239 ARG A O 1
ATOM 1872 N N . ALA A 1 240 ? -19.712 -0.989 21.764 1.00 94.56 240 ALA A N 1
ATOM 1873 C CA . ALA A 1 240 ? -21.012 -1.513 22.187 1.00 94.56 240 ALA A CA 1
ATOM 1874 C C . ALA A 1 240 ? -21.176 -1.474 23.718 1.00 94.56 240 ALA A C 1
ATOM 1876 O O . ALA A 1 240 ? -22.198 -0.999 24.212 1.00 94.56 240 ALA A O 1
ATOM 1877 N N . ARG A 1 241 ? -20.142 -1.873 24.474 1.00 92.38 241 ARG A N 1
ATOM 1878 C CA . ARG A 1 241 ? -20.128 -1.795 25.948 1.00 92.38 241 ARG A CA 1
ATOM 1879 C C . ARG A 1 241 ? -20.276 -0.363 26.465 1.00 92.38 241 ARG A C 1
ATOM 1881 O O . ARG A 1 241 ? -20.979 -0.159 27.448 1.00 92.38 241 ARG A O 1
ATOM 1888 N N . VAL A 1 242 ? -19.656 0.624 25.810 1.00 90.00 242 VAL A N 1
ATOM 1889 C CA . VAL A 1 242 ? -19.840 2.043 26.169 1.00 90.00 242 VAL A CA 1
ATOM 1890 C C . VAL A 1 242 ? -21.274 2.496 25.893 1.00 90.00 242 VAL A C 1
ATOM 1892 O O . VAL A 1 242 ? -21.888 3.077 26.781 1.00 90.00 242 VAL A O 1
ATOM 1895 N N . LYS A 1 243 ? -21.848 2.176 24.723 1.00 87.88 243 LYS A N 1
ATOM 1896 C CA . LYS A 1 243 ? -23.248 2.520 24.404 1.00 87.88 243 LYS A CA 1
ATOM 1897 C C . LYS A 1 243 ? -24.248 1.961 25.421 1.00 87.88 243 LYS A C 1
ATOM 1899 O O . LYS A 1 243 ? -25.155 2.680 25.810 1.00 87.88 243 LYS A O 1
ATOM 1904 N N . LEU A 1 244 ? -24.061 0.717 25.869 1.00 84.12 244 LEU A N 1
ATOM 1905 C CA . LEU A 1 244 ? -24.914 0.076 26.880 1.00 84.12 244 LEU A CA 1
ATOM 1906 C C . LEU A 1 244 ? -24.732 0.648 28.298 1.00 84.12 244 LEU A C 1
ATOM 1908 O O . LEU A 1 244 ? -25.579 0.419 29.155 1.00 84.12 244 LEU A O 1
ATOM 1912 N N . ARG A 1 245 ? -23.631 1.365 28.562 1.00 77.44 245 ARG A N 1
ATOM 1913 C CA . ARG A 1 245 ? -23.341 2.000 29.859 1.00 77.44 245 ARG A CA 1
ATOM 1914 C C . ARG A 1 245 ? -23.795 3.453 29.960 1.00 77.44 245 ARG A C 1
ATOM 1916 O O . ARG A 1 245 ? -23.770 3.986 31.064 1.00 77.44 245 ARG A O 1
ATOM 1923 N N . VAL A 1 246 ? -24.184 4.095 28.858 1.00 64.06 246 VAL A N 1
ATOM 1924 C CA . VAL A 1 246 ? -24.828 5.413 28.910 1.00 64.06 246 VAL A CA 1
ATOM 1925 C C . VAL A 1 246 ? -26.259 5.193 29.407 1.00 64.06 246 VAL A C 1
ATOM 1927 O O . VAL A 1 246 ? -27.029 4.548 28.693 1.00 64.06 246 VAL A O 1
ATOM 1930 N N . PRO A 1 247 ? -26.645 5.688 30.600 1.00 58.91 247 PRO A N 1
ATOM 1931 C CA . PRO A 1 247 ? -28.039 5.640 31.012 1.00 58.91 247 PRO A CA 1
ATOM 1932 C C . PRO A 1 247 ? -28.867 6.416 29.989 1.00 58.91 247 PRO A C 1
ATOM 1934 O O . PRO A 1 247 ? -28.442 7.484 29.537 1.00 58.91 247 PRO A O 1
ATOM 1937 N N . ALA A 1 248 ? -30.046 5.906 29.630 1.00 59.81 248 ALA A N 1
ATOM 1938 C CA . ALA A 1 248 ? -31.012 6.725 28.908 1.00 59.81 248 ALA A CA 1
ATOM 1939 C C . ALA A 1 248 ? -31.212 8.032 29.696 1.00 59.81 248 ALA A C 1
ATOM 1941 O O . ALA A 1 248 ? -31.265 7.966 30.929 1.00 59.81 248 ALA A O 1
ATOM 1942 N N . PRO A 1 249 ? -31.283 9.206 29.039 1.00 58.94 249 PRO A N 1
ATOM 1943 C CA . PRO A 1 249 ? -31.513 10.449 29.755 1.00 58.94 249 PRO A CA 1
ATOM 1944 C C . PRO A 1 249 ? -32.821 10.300 30.521 1.00 58.94 249 PRO A C 1
ATOM 1946 O O . PRO A 1 249 ? -33.883 10.147 29.914 1.00 58.94 249 PRO A O 1
ATOM 1949 N N . THR A 1 250 ? -32.731 10.298 31.851 1.00 56.38 250 THR A N 1
ATOM 1950 C CA . THR A 1 250 ? -33.904 10.324 32.713 1.00 56.38 250 THR A CA 1
ATOM 1951 C C . THR A 1 250 ? -34.692 11.554 32.304 1.00 56.38 250 THR A C 1
ATOM 1953 O O . THR A 1 250 ? -34.235 12.675 32.531 1.00 56.38 250 THR A O 1
ATOM 1956 N N . LEU A 1 251 ? -35.847 11.350 31.669 1.00 55.47 251 LEU A N 1
ATOM 1957 C CA . LEU A 1 251 ? -36.823 12.410 31.485 1.00 55.47 251 LEU A CA 1
ATOM 1958 C C . LEU A 1 251 ? -37.173 12.885 32.892 1.00 55.47 251 LEU A C 1
ATOM 1960 O O . LEU A 1 251 ? -37.928 12.222 33.604 1.00 55.47 251 LEU A O 1
ATOM 1964 N N . GLN A 1 252 ? -36.569 13.998 33.315 1.00 53.81 252 GLN A N 1
ATOM 1965 C CA . GLN A 1 252 ? -37.057 14.742 34.460 1.00 53.81 252 GLN A CA 1
ATOM 1966 C C . GLN A 1 252 ? -38.480 15.128 34.095 1.00 53.81 252 GLN A C 1
ATOM 1968 O O . GLN A 1 252 ? -38.696 15.991 33.245 1.00 53.81 252 GLN A O 1
ATOM 1973 N N . ALA A 1 253 ? -39.440 14.415 34.679 1.00 49.97 253 ALA A N 1
ATOM 1974 C CA . ALA A 1 253 ? -40.836 14.761 34.551 1.00 49.97 253 ALA A CA 1
ATOM 1975 C C . ALA A 1 253 ? -40.966 16.222 34.981 1.00 49.97 253 ALA A C 1
ATOM 1977 O O . ALA A 1 253 ? -40.596 16.568 36.108 1.00 49.97 253 ALA A O 1
ATOM 1978 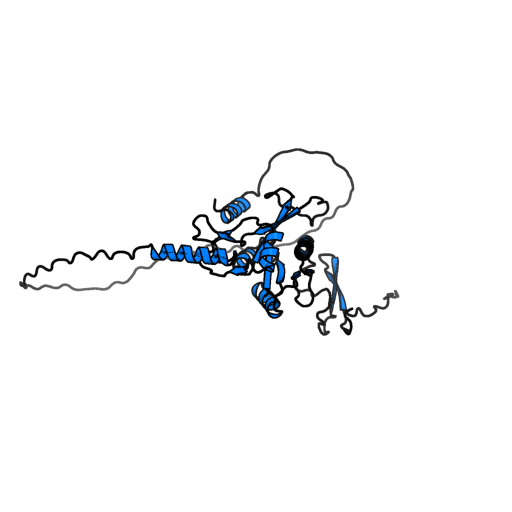N N . TRP A 1 254 ? -41.449 17.078 34.077 1.00 47.50 254 TRP A N 1
ATOM 1979 C CA . TRP A 1 254 ? -41.866 18.416 34.469 1.00 47.50 254 TRP A CA 1
ATOM 1980 C C . TRP A 1 254 ? -42.825 18.260 35.653 1.00 47.50 254 TRP A C 1
ATOM 1982 O O . TRP A 1 254 ? -43.768 17.467 35.544 1.00 47.50 254 TRP A O 1
ATOM 1992 N N . PRO A 1 255 ? -42.603 18.958 36.783 1.00 48.41 255 PRO A N 1
ATOM 1993 C CA . PRO A 1 255 ? -43.570 18.936 37.864 1.00 48.41 255 PRO A CA 1
ATOM 1994 C C . PRO A 1 255 ? -44.889 19.450 37.295 1.00 48.41 255 PRO A C 1
ATOM 1996 O O . PRO A 1 255 ? -44.947 20.554 36.750 1.00 48.41 255 PRO A O 1
ATOM 1999 N N . ALA A 1 256 ? -45.927 18.617 37.367 1.00 47.38 256 ALA A N 1
ATOM 2000 C CA . ALA A 1 256 ? -47.245 18.982 36.885 1.00 47.38 256 ALA A CA 1
ATOM 2001 C C . ALA A 1 256 ? -47.683 20.259 37.609 1.00 47.38 256 ALA A C 1
ATOM 2003 O O . ALA A 1 256 ? -47.809 20.269 38.835 1.00 47.38 256 ALA A O 1
ATOM 2004 N N . LEU A 1 257 ? -47.887 21.339 36.849 1.00 44.78 257 LEU A N 1
ATOM 2005 C CA . LEU A 1 257 ? -48.495 22.552 37.376 1.00 44.78 257 LEU A CA 1
ATOM 2006 C C . LEU A 1 257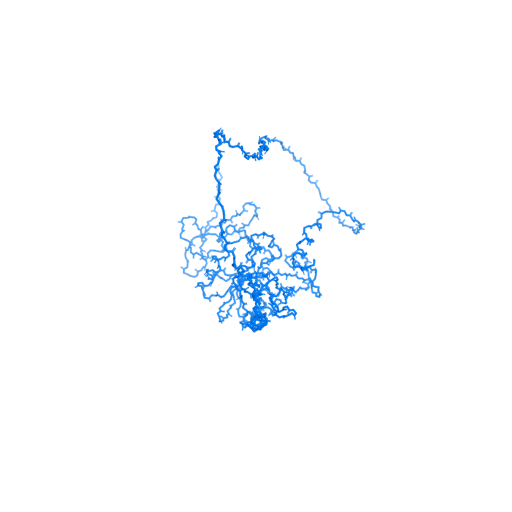 ? -49.871 22.171 37.917 1.00 44.78 257 LEU A C 1
ATOM 2008 O O . LEU A 1 257 ? -50.743 21.729 37.169 1.00 44.78 257 LEU A O 1
ATOM 2012 N N . VAL A 1 258 ? -50.030 22.302 39.233 1.00 43.09 258 VAL A N 1
ATOM 2013 C CA . VAL A 1 258 ? -51.282 22.011 39.924 1.00 43.09 258 VAL A CA 1
ATOM 2014 C C . VAL A 1 258 ? -52.337 22.970 39.387 1.00 43.09 258 VAL A C 1
ATOM 2016 O O . VAL A 1 258 ? -52.284 24.171 39.645 1.00 43.09 258 VAL A O 1
ATOM 2019 N N . ALA A 1 259 ? -53.291 22.435 38.629 1.00 43.41 259 ALA A N 1
ATOM 2020 C CA . ALA A 1 259 ? -54.435 23.190 38.150 1.00 43.41 259 ALA A CA 1
ATOM 2021 C C . ALA A 1 259 ? -55.372 23.492 39.330 1.00 43.41 259 ALA A C 1
ATOM 2023 O O . ALA A 1 259 ? -56.245 22.695 39.669 1.00 43.41 259 ALA A O 1
ATOM 2024 N N . THR A 1 260 ? -55.186 24.645 39.973 1.00 41.88 260 THR A N 1
ATOM 2025 C CA . THR A 1 260 ? -56.196 25.213 40.871 1.00 41.88 260 THR A CA 1
ATOM 2026 C C . THR A 1 260 ? -57.264 25.909 40.040 1.00 41.88 260 THR A C 1
ATOM 2028 O O . THR A 1 260 ? -57.076 27.040 39.595 1.00 41.88 260 THR A O 1
ATOM 2031 N N . ASP A 1 261 ? -58.379 25.216 39.831 1.00 39.41 261 ASP A N 1
ATOM 2032 C CA . ASP A 1 261 ? -59.588 25.771 39.228 1.00 39.41 261 ASP A CA 1
ATOM 2033 C C . ASP A 1 261 ? -60.251 26.799 40.165 1.00 39.41 261 ASP A C 1
ATOM 2035 O O . ASP A 1 261 ? -60.437 26.532 41.359 1.00 39.41 261 ASP A O 1
ATOM 2039 N N . ARG A 1 262 ? -60.607 27.975 39.625 1.00 38.16 262 ARG A N 1
ATOM 2040 C CA . ARG A 1 262 ? -61.565 28.906 40.244 1.00 38.16 262 ARG A CA 1
ATOM 2041 C C . ARG A 1 262 ? -62.134 29.942 39.257 1.00 38.16 262 ARG A C 1
ATOM 2043 O O . ARG A 1 262 ? -61.683 31.078 39.181 1.00 38.16 262 ARG A O 1
ATOM 2050 N N . LEU A 1 263 ? -63.171 29.517 38.536 1.00 36.06 263 LEU A N 1
ATOM 2051 C CA . LEU A 1 263 ? -64.431 30.249 38.283 1.00 36.06 263 LEU A CA 1
ATOM 2052 C C . LEU A 1 263 ? -64.401 31.797 38.128 1.00 36.06 263 LEU A C 1
ATOM 2054 O O . LEU A 1 263 ? -64.572 32.533 39.093 1.00 36.06 263 LEU A O 1
ATOM 2058 N N . ALA A 1 264 ? -64.334 32.234 36.866 1.00 37.59 264 ALA A N 1
ATOM 2059 C CA . ALA A 1 264 ? -65.403 32.919 36.107 1.00 37.59 264 ALA A CA 1
ATOM 2060 C C . ALA A 1 264 ? -66.035 34.290 36.518 1.00 37.59 264 ALA A C 1
ATOM 2062 O O . ALA A 1 264 ? -66.457 34.517 37.644 1.00 37.59 264 ALA A O 1
ATOM 2063 N N . VAL A 1 265 ? -66.300 35.078 35.454 1.00 36.81 265 VAL A N 1
ATOM 2064 C CA . VAL A 1 265 ? -67.264 36.200 35.269 1.00 36.81 265 VAL A CA 1
ATOM 2065 C C . VAL A 1 265 ? -66.897 37.611 35.771 1.00 36.81 265 VAL A C 1
ATOM 2067 O O . VAL A 1 265 ? -67.063 37.929 36.942 1.00 36.81 265 VAL A O 1
ATOM 2070 N N . ALA A 1 266 ? -66.606 38.513 34.819 1.00 34.66 266 ALA A N 1
ATOM 2071 C CA . ALA A 1 266 ? -67.373 39.753 34.597 1.00 34.66 266 ALA A CA 1
ATOM 2072 C C . ALA A 1 266 ? -67.110 40.317 33.182 1.00 34.66 266 ALA A C 1
ATOM 2074 O O . ALA A 1 266 ? -66.045 40.096 32.611 1.00 34.66 266 ALA A O 1
ATOM 2075 N N . ASP A 1 267 ? -68.103 41.009 32.625 1.00 36.75 267 ASP A N 1
ATOM 2076 C CA . ASP A 1 267 ? -68.205 41.452 31.226 1.00 36.75 267 ASP A CA 1
ATOM 2077 C C . ASP A 1 267 ? -68.084 42.986 31.110 1.00 36.75 267 ASP A C 1
ATOM 2079 O O . ASP A 1 267 ? -68.604 43.694 31.975 1.00 36.75 267 ASP A O 1
ATOM 2083 N N . GLN A 1 268 ? -67.425 43.491 30.055 1.00 34.91 268 GLN A N 1
ATOM 2084 C CA . GLN A 1 268 ? -67.607 44.847 29.504 1.00 34.91 268 GLN A CA 1
ATOM 2085 C C . GLN A 1 268 ? -66.824 45.048 28.190 1.00 34.91 268 GLN A C 1
ATOM 2087 O O . GLN A 1 268 ? -65.653 44.686 28.083 1.00 34.91 268 GLN A O 1
ATOM 2092 N N . ALA A 1 269 ? -67.476 45.664 27.197 1.00 38.41 269 ALA A N 1
ATOM 2093 C CA . ALA A 1 269 ? -66.954 45.909 25.846 1.00 38.41 269 ALA A CA 1
ATOM 2094 C C . ALA A 1 269 ? -66.938 47.433 25.495 1.00 38.41 269 ALA A C 1
ATOM 2096 O O . ALA A 1 269 ? -66.997 48.249 26.413 1.00 38.41 269 ALA A O 1
ATOM 2097 N N . PRO A 1 270 ? -66.747 47.853 24.224 1.00 58.00 270 PRO A N 1
ATOM 2098 C CA . PRO A 1 270 ? -65.551 48.548 23.727 1.00 58.00 270 PRO A CA 1
ATOM 2099 C C . PRO A 1 270 ? -65.741 50.078 23.544 1.00 58.00 270 PRO A C 1
ATOM 2101 O O . PRO A 1 270 ? -66.799 50.608 23.886 1.00 58.00 270 PRO A O 1
ATOM 2104 N N . PRO A 1 271 ? -64.756 50.807 22.966 1.00 46.22 271 PRO A N 1
ATOM 2105 C CA . PRO A 1 271 ? -64.920 51.147 21.540 1.00 46.22 271 PRO A CA 1
ATOM 2106 C C . PRO A 1 271 ? -63.641 51.239 20.664 1.00 46.22 271 PRO A C 1
ATOM 2108 O O . PRO A 1 271 ? -62.543 51.531 21.123 1.00 46.22 271 PRO A O 1
ATOM 2111 N N . THR A 1 272 ? -63.879 50.987 19.372 1.00 39.50 272 THR A N 1
ATOM 2112 C CA . THR A 1 272 ? -63.331 51.561 18.118 1.00 39.50 272 THR A CA 1
ATOM 2113 C C . THR A 1 272 ? -62.074 52.457 18.125 1.00 39.50 272 THR A C 1
ATOM 2115 O O . THR A 1 272 ? -62.075 53.501 18.762 1.00 39.50 272 THR A O 1
ATOM 2118 N N . ASP A 1 273 ? -61.110 52.165 17.232 1.00 35.28 273 ASP A N 1
ATOM 2119 C CA . ASP A 1 273 ? -60.818 53.038 16.069 1.00 35.28 273 ASP A CA 1
ATOM 2120 C C . ASP A 1 273 ? -60.009 52.325 14.953 1.00 35.28 273 ASP A C 1
ATOM 2122 O O . ASP A 1 273 ? -59.520 51.212 15.153 1.00 35.28 273 ASP A O 1
ATOM 2126 N N . THR A 1 274 ? -59.967 52.906 13.739 1.00 38.12 274 THR A N 1
ATOM 2127 C CA . THR A 1 274 ? -59.659 52.190 12.464 1.00 38.12 274 THR A CA 1
ATOM 2128 C C . THR A 1 274 ? -58.443 52.803 11.682 1.00 38.12 274 THR A C 1
ATOM 2130 O O . THR A 1 274 ? -57.647 53.491 12.308 1.00 38.12 274 THR A O 1
ATOM 2133 N N . PRO A 1 275 ? -58.209 52.517 10.371 1.00 51.12 275 PRO A N 1
ATOM 2134 C CA . PRO A 1 275 ? -56.983 51.954 9.732 1.00 51.12 275 PRO A CA 1
ATOM 2135 C C . PRO A 1 275 ? -55.922 53.044 9.317 1.00 51.12 275 PRO A C 1
ATOM 2137 O O . PRO A 1 275 ? -56.057 54.146 9.841 1.00 51.12 275 PRO A O 1
ATOM 2140 N N . PRO A 1 276 ? -54.910 52.881 8.395 1.00 49.41 276 PRO A N 1
ATOM 2141 C CA . PRO A 1 276 ? -54.599 51.795 7.432 1.00 49.41 276 PRO A CA 1
ATOM 2142 C C . PRO A 1 276 ? -53.100 51.456 7.117 1.00 49.41 276 PRO A C 1
ATOM 2144 O O . PRO A 1 276 ? -52.165 52.064 7.619 1.00 49.41 276 PRO A O 1
ATOM 2147 N N . VAL A 1 277 ? -52.918 50.466 6.222 1.00 41.09 277 VAL A N 1
ATOM 2148 C CA . VAL A 1 277 ? -51.876 50.274 5.165 1.00 41.09 277 VAL A CA 1
ATOM 2149 C C . VAL A 1 277 ? -50.482 50.932 5.306 1.00 41.09 277 VAL A C 1
ATOM 2151 O O . VAL A 1 277 ? -50.366 52.146 5.190 1.00 41.09 277 VAL A O 1
ATOM 2154 N N . ALA A 1 278 ? -49.415 50.111 5.268 1.00 37.81 278 ALA A N 1
ATOM 2155 C CA . ALA A 1 278 ? -48.159 50.366 4.523 1.00 37.81 278 ALA A CA 1
ATOM 2156 C C . ALA A 1 278 ? -47.286 49.088 4.417 1.00 37.81 278 ALA A C 1
ATOM 2158 O O . ALA A 1 278 ? -47.479 48.145 5.182 1.00 37.81 278 ALA A O 1
ATOM 2159 N N . ALA A 1 279 ? -46.329 49.046 3.479 1.00 39.62 279 ALA A N 1
ATOM 2160 C CA . ALA A 1 279 ? -45.487 47.874 3.190 1.00 39.62 279 ALA A CA 1
ATOM 2161 C C . ALA A 1 279 ? -43.971 48.142 3.319 1.00 39.62 279 ALA A C 1
ATOM 2163 O O . ALA A 1 279 ? -43.516 49.229 2.977 1.00 39.62 279 ALA A O 1
ATOM 2164 N N . ALA A 1 280 ? -43.222 47.082 3.671 1.00 39.91 280 ALA A N 1
ATOM 2165 C CA . ALA A 1 280 ? -41.756 46.908 3.579 1.00 39.91 280 ALA A CA 1
ATOM 2166 C C . ALA A 1 280 ? -40.861 47.856 4.428 1.00 39.91 280 ALA A C 1
ATOM 2168 O O . ALA A 1 280 ? -41.279 48.942 4.819 1.00 39.91 280 ALA A O 1
ATOM 2169 N N . PRO A 1 281 ? -39.622 47.426 4.763 1.00 44.75 281 PRO A N 1
ATOM 2170 C CA . PRO A 1 281 ? -38.529 47.652 3.812 1.00 44.75 281 PRO A CA 1
ATOM 2171 C C . PRO A 1 281 ? -37.517 46.499 3.629 1.00 44.75 281 PRO A C 1
ATOM 2173 O O . PRO A 1 281 ? -37.426 45.544 4.397 1.00 44.75 281 PRO A O 1
ATOM 2176 N N . SER A 1 282 ? -36.751 46.661 2.552 1.00 39.34 282 SER A N 1
ATOM 2177 C CA . SER A 1 282 ? -35.725 45.810 1.943 1.00 39.34 282 SER A CA 1
ATOM 2178 C C . SER A 1 282 ? -34.566 45.328 2.831 1.00 39.34 282 SER A C 1
ATOM 2180 O O . SER A 1 282 ? -34.094 46.036 3.717 1.00 39.34 282 SER A O 1
ATOM 2182 N N . ILE A 1 283 ? -33.999 44.173 2.459 1.00 45.38 283 ILE A N 1
ATOM 2183 C CA . ILE A 1 283 ? -32.664 43.712 2.881 1.00 45.38 283 ILE A CA 1
ATOM 2184 C C . ILE A 1 283 ? -31.615 44.251 1.883 1.00 45.38 283 ILE A C 1
ATOM 2186 O O . ILE A 1 283 ? -31.817 44.082 0.677 1.00 45.38 283 ILE A O 1
ATOM 2190 N N . PRO A 1 284 ? -30.501 44.864 2.327 1.00 48.31 284 PRO A N 1
ATOM 2191 C CA . PRO A 1 284 ? -29.410 45.276 1.443 1.00 48.31 284 PRO A CA 1
ATOM 2192 C C . PRO A 1 284 ? -28.507 44.092 1.056 1.00 48.31 284 PRO A C 1
ATOM 2194 O O . PRO A 1 284 ? -28.164 43.258 1.894 1.00 48.31 284 PRO A O 1
ATOM 2197 N N . GLY A 1 285 ? -28.090 44.037 -0.212 1.00 41.94 285 GLY A N 1
ATOM 2198 C CA . GLY A 1 285 ? -27.073 43.098 -0.701 1.00 41.94 285 GLY A CA 1
ATOM 2199 C C . GLY A 1 285 ? -25.677 43.742 -0.774 1.00 41.94 285 GLY A C 1
ATOM 2200 O O . GLY A 1 285 ? -25.599 44.944 -1.030 1.00 41.94 285 GLY A O 1
ATOM 2201 N N . PRO A 1 286 ? -24.580 42.981 -0.586 1.00 47.34 286 PRO A N 1
ATOM 2202 C CA . PRO A 1 286 ? -23.219 43.487 -0.755 1.00 47.34 286 PRO A CA 1
ATOM 2203 C C . PRO A 1 286 ? -22.642 43.219 -2.161 1.00 47.34 286 PRO A C 1
ATOM 2205 O O . PRO A 1 286 ? -22.271 42.098 -2.494 1.00 47.34 286 PRO A O 1
ATOM 2208 N N . GLU A 1 287 ? -22.591 44.297 -2.943 1.00 39.06 287 GLU A N 1
ATOM 2209 C CA . GLU A 1 287 ? -21.458 44.808 -3.746 1.00 39.06 287 GLU A CA 1
ATOM 2210 C C . GLU A 1 287 ? -20.586 43.881 -4.633 1.00 39.06 287 GLU A C 1
ATOM 2212 O O . GLU A 1 287 ? -19.836 43.020 -4.171 1.00 39.06 287 GLU A O 1
ATOM 2217 N N . ASP A 1 288 ? -20.573 44.216 -5.932 1.00 37.78 288 ASP A N 1
ATOM 2218 C CA . ASP A 1 288 ? -19.531 43.892 -6.919 1.00 37.78 288 ASP A CA 1
ATOM 2219 C C . ASP A 1 288 ? -18.194 44.596 -6.624 1.00 37.78 288 ASP A C 1
ATOM 2221 O O . ASP A 1 288 ? -18.190 45.781 -6.307 1.00 37.78 288 ASP A O 1
ATOM 2225 N N . PHE A 1 289 ? -17.056 43.930 -6.881 1.00 34.25 289 PHE A N 1
ATOM 2226 C CA . PHE A 1 289 ? -15.743 44.561 -7.134 1.00 34.25 289 PHE A CA 1
ATOM 2227 C C . PHE A 1 289 ? -14.780 43.571 -7.851 1.00 34.25 289 PHE A C 1
ATOM 2229 O O . PHE A 1 289 ? -15.029 42.365 -7.844 1.00 34.25 289 PHE A O 1
ATOM 2236 N N . PRO A 1 290 ? -13.750 44.026 -8.601 1.00 40.94 290 PRO A N 1
ATOM 2237 C CA . PRO A 1 290 ? -13.924 44.108 -10.052 1.00 40.94 290 PRO A CA 1
ATOM 2238 C C . PRO A 1 290 ? -12.969 43.234 -10.889 1.00 40.94 290 PRO A C 1
ATOM 2240 O O . PRO A 1 290 ? -11.919 42.766 -10.444 1.00 40.94 290 PRO A O 1
ATOM 2243 N N . SER A 1 291 ? -13.318 43.101 -12.171 1.00 36.50 291 SER A N 1
ATOM 2244 C CA . SER A 1 291 ? -12.518 42.483 -13.235 1.00 36.50 291 SER A CA 1
ATOM 2245 C C . SER A 1 291 ? -11.120 43.097 -13.397 1.00 36.50 291 SER A C 1
ATOM 2247 O O . SER A 1 291 ? -10.952 44.315 -13.349 1.00 36.50 291 SER A O 1
ATOM 2249 N N . ARG A 1 292 ? -10.119 42.260 -13.713 1.00 35.41 292 ARG A N 1
ATOM 2250 C CA . ARG A 1 292 ? -8.764 42.684 -14.114 1.00 35.41 292 ARG A CA 1
ATOM 2251 C C . ARG A 1 292 ? -8.497 42.287 -15.582 1.00 35.41 292 ARG A C 1
ATOM 2253 O O . ARG A 1 292 ? -8.837 41.162 -15.944 1.00 35.41 292 ARG A O 1
ATOM 2260 N N . PRO A 1 293 ? -7.934 43.174 -16.430 1.00 40.34 293 PRO A N 1
ATOM 2261 C CA . PRO A 1 293 ? -7.883 42.975 -17.884 1.00 40.34 293 PRO A CA 1
ATOM 2262 C C . PRO A 1 293 ? -6.743 42.059 -18.368 1.00 40.34 293 PRO A C 1
ATOM 2264 O O . PRO A 1 293 ? -5.831 41.717 -17.615 1.00 40.34 293 PRO A O 1
ATOM 2267 N N . ALA A 1 294 ? -6.804 41.705 -19.656 1.00 33.31 294 ALA A N 1
ATOM 2268 C CA . ALA A 1 294 ? -5.822 40.906 -20.397 1.00 33.31 294 ALA A CA 1
ATOM 2269 C C . ALA A 1 294 ? -5.086 41.729 -21.486 1.00 33.31 294 ALA A C 1
ATOM 2271 O O . ALA A 1 294 ? -5.529 42.827 -21.818 1.00 33.31 294 ALA A O 1
ATOM 2272 N N . SER A 1 295 ? -4.035 41.129 -22.079 1.00 34.56 295 SER A N 1
ATOM 2273 C CA . SER A 1 295 ? -3.180 41.633 -23.192 1.00 34.56 295 SER A CA 1
ATOM 2274 C C . SER A 1 295 ? -2.116 42.684 -22.794 1.00 34.56 295 SER A C 1
ATOM 2276 O O . SER A 1 295 ? -2.382 43.508 -21.929 1.00 34.56 295 SER A O 1
ATOM 2278 N N . GLY A 1 296 ? -0.898 42.768 -23.366 1.00 29.05 296 GLY A N 1
ATOM 2279 C CA . GLY A 1 296 ? -0.126 41.890 -24.286 1.00 29.05 296 GLY A CA 1
ATOM 2280 C C . GLY A 1 296 ? 1.224 41.457 -23.653 1.00 29.05 296 GLY A C 1
ATOM 2281 O O . GLY A 1 296 ? 1.254 41.249 -22.446 1.00 29.05 296 GLY A O 1
ATOM 2282 N N . SER A 1 297 ? 2.374 41.301 -24.336 1.00 29.56 297 SER A N 1
ATOM 2283 C CA . SER A 1 297 ? 2.739 41.385 -25.773 1.00 29.56 297 SER A CA 1
ATOM 2284 C C . SER A 1 297 ? 3.960 40.454 -26.073 1.00 29.56 297 SER A C 1
ATOM 2286 O O . SER A 1 297 ? 4.058 39.411 -25.425 1.00 29.56 297 SER A O 1
ATOM 2288 N N . ALA A 1 298 ? 4.867 40.775 -27.017 1.00 31.28 298 ALA A N 1
ATOM 2289 C CA . ALA A 1 298 ? 6.008 39.935 -27.459 1.00 31.28 298 ALA A CA 1
ATOM 2290 C C . ALA A 1 298 ? 7.404 40.636 -27.458 1.00 31.28 298 ALA A C 1
ATOM 2292 O O . ALA A 1 298 ? 7.510 41.779 -27.019 1.00 31.28 298 ALA A O 1
ATOM 2293 N N . ASP A 1 299 ? 8.419 39.925 -27.995 1.00 29.86 299 ASP A N 1
ATOM 2294 C CA . ASP A 1 299 ? 9.799 40.341 -28.378 1.00 29.86 299 ASP A CA 1
ATOM 2295 C C . ASP A 1 299 ? 10.861 40.464 -27.239 1.00 29.86 299 ASP A C 1
ATOM 2297 O O . ASP A 1 299 ? 10.538 40.887 -26.136 1.00 29.86 299 ASP A O 1
ATOM 2301 N N . ALA A 1 300 ? 12.156 40.092 -27.375 1.00 30.62 300 ALA A N 1
ATOM 2302 C CA . ALA A 1 300 ? 12.921 39.436 -28.460 1.00 30.62 300 ALA A CA 1
ATOM 2303 C C . ALA A 1 300 ? 14.168 38.637 -27.949 1.00 30.62 300 ALA A C 1
ATOM 2305 O O . ALA A 1 300 ? 14.406 38.499 -26.752 1.00 30.62 300 ALA A O 1
ATOM 2306 N N . VAL A 1 301 ? 14.963 38.116 -28.897 1.00 29.78 301 VAL A N 1
ATOM 2307 C CA . VAL A 1 301 ? 16.139 37.211 -28.799 1.00 29.78 301 VAL A CA 1
ATOM 2308 C C . VAL A 1 301 ? 17.437 37.868 -28.273 1.00 29.78 301 VAL A C 1
ATOM 2310 O O . VAL A 1 301 ? 17.707 39.013 -28.614 1.00 29.78 301 VAL A O 1
ATOM 2313 N N . SER A 1 302 ? 18.318 37.102 -27.595 1.00 30.09 302 SER A N 1
ATOM 2314 C CA . SER A 1 302 ? 19.790 37.206 -27.777 1.00 30.09 302 SER A CA 1
ATOM 2315 C C . SER A 1 302 ? 20.564 35.937 -27.343 1.00 30.09 302 SER A C 1
ATOM 2317 O O . SER A 1 302 ? 20.066 35.155 -26.533 1.00 30.09 302 SER A O 1
ATOM 2319 N N . GLN A 1 303 ? 21.770 35.725 -27.895 1.00 32.91 303 GLN A N 1
ATOM 2320 C CA . GLN A 1 303 ? 22.675 34.572 -27.691 1.00 32.91 303 GLN A CA 1
ATOM 2321 C C . GLN A 1 303 ? 24.049 35.005 -27.125 1.00 32.91 303 GLN A C 1
ATOM 2323 O O . GLN A 1 303 ? 24.509 36.089 -27.461 1.00 32.91 303 GLN A O 1
ATOM 2328 N N . ALA A 1 304 ? 24.708 34.128 -26.348 1.00 31.05 304 ALA A N 1
ATOM 2329 C CA . ALA A 1 304 ? 26.174 33.968 -26.153 1.00 31.05 304 ALA A CA 1
ATOM 2330 C C . ALA A 1 304 ? 26.384 32.812 -25.135 1.00 31.05 304 ALA A C 1
ATOM 2332 O O . ALA A 1 304 ? 25.774 32.831 -24.070 1.00 31.05 304 ALA A O 1
ATOM 2333 N N . GLU A 1 305 ? 26.950 31.648 -25.469 1.00 30.28 305 GLU A N 1
ATOM 2334 C CA . GLU A 1 305 ? 28.364 31.280 -25.723 1.00 30.28 305 GLU A CA 1
ATOM 2335 C C . GLU A 1 305 ? 29.224 30.919 -24.480 1.00 30.28 305 GLU A C 1
ATOM 2337 O O . GLU A 1 305 ? 29.583 31.758 -23.666 1.00 30.28 305 GLU A O 1
ATOM 2342 N N . LEU A 1 306 ? 29.555 29.616 -24.404 1.00 30.08 306 LEU A N 1
ATOM 2343 C CA . LEU A 1 306 ? 30.827 28.970 -24.011 1.00 30.08 306 LEU A CA 1
ATOM 2344 C C . LEU A 1 306 ? 31.703 29.536 -22.862 1.00 30.08 306 LEU A C 1
ATOM 2346 O O . LEU A 1 306 ? 32.340 30.572 -23.008 1.00 30.08 306 LEU A O 1
ATOM 2350 N N . THR A 1 307 ? 31.982 28.705 -21.838 1.00 30.39 307 THR A N 1
ATOM 2351 C CA . THR A 1 307 ? 33.309 28.039 -21.637 1.00 30.39 307 THR A CA 1
ATOM 2352 C C . THR A 1 307 ? 33.370 27.105 -20.401 1.00 30.39 307 THR A C 1
ATOM 2354 O O . THR A 1 307 ? 32.571 27.204 -19.476 1.00 30.39 307 THR A O 1
ATOM 2357 N N . HIS A 1 308 ? 34.320 26.156 -20.408 1.00 30.95 308 HIS A N 1
ATOM 2358 C CA . HIS A 1 308 ? 34.615 25.172 -19.341 1.00 30.95 308 HIS A CA 1
ATOM 2359 C C . HIS A 1 308 ? 35.318 25.769 -18.099 1.00 30.95 308 HIS A C 1
ATOM 2361 O O . HIS A 1 308 ? 36.226 26.578 -18.288 1.00 30.95 308 HIS A O 1
ATOM 2367 N N . LYS A 1 309 ? 35.091 25.201 -16.890 1.00 28.02 309 LYS A N 1
ATOM 2368 C CA . LYS A 1 309 ? 36.140 24.554 -16.039 1.00 28.02 309 LYS A CA 1
ATOM 2369 C C . LYS A 1 309 ? 35.636 23.960 -14.700 1.00 28.02 309 LYS A C 1
ATOM 2371 O O . LYS A 1 309 ? 34.464 24.056 -14.368 1.00 28.02 309 LYS A O 1
ATOM 2376 N N . VAL A 1 310 ? 36.561 23.283 -14.011 1.00 31.72 310 VAL A N 1
ATOM 2377 C CA . VAL A 1 310 ? 36.466 22.257 -12.943 1.00 31.72 310 VAL A CA 1
ATOM 2378 C C . VAL A 1 310 ? 37.702 22.479 -12.024 1.00 31.72 310 VAL A C 1
ATOM 2380 O O . VAL A 1 310 ? 38.714 22.940 -12.555 1.00 31.72 310 VAL A O 1
ATOM 2383 N N . ASP A 1 311 ? 37.755 22.267 -10.697 1.00 30.98 311 ASP A N 1
ATOM 2384 C CA . ASP A 1 311 ? 36.926 21.519 -9.712 1.00 30.98 311 ASP A CA 1
ATOM 2385 C C . ASP A 1 311 ? 36.808 22.310 -8.348 1.00 30.98 311 ASP A C 1
ATOM 2387 O O . ASP A 1 311 ? 37.145 23.498 -8.346 1.00 30.98 311 ASP A O 1
ATOM 2391 N N . PRO A 1 312 ? 36.324 21.763 -7.195 1.00 43.41 312 PRO A N 1
ATOM 2392 C CA . PRO A 1 312 ? 36.037 22.523 -5.954 1.00 43.41 312 PRO A CA 1
ATOM 2393 C C . PRO A 1 312 ? 37.227 22.546 -4.948 1.00 43.41 312 PRO A C 1
ATOM 2395 O O . PRO A 1 312 ? 38.266 21.956 -5.257 1.00 43.41 312 PRO A O 1
ATOM 2398 N N . PRO A 1 313 ? 37.132 23.188 -3.745 1.00 39.12 313 PRO A N 1
ATOM 2399 C CA . PRO A 1 313 ? 36.559 22.491 -2.565 1.00 39.12 313 PRO A CA 1
ATOM 2400 C C . PRO A 1 313 ? 35.941 23.342 -1.401 1.00 39.12 313 PRO A C 1
ATOM 2402 O O . PRO A 1 313 ? 36.401 24.431 -1.072 1.00 39.12 313 PRO A O 1
ATOM 2405 N N . THR A 1 314 ? 35.045 22.706 -0.620 1.00 29.94 314 THR A N 1
ATOM 2406 C CA . THR A 1 314 ? 34.734 22.942 0.833 1.00 29.94 314 THR A CA 1
ATOM 2407 C C . THR A 1 314 ? 34.050 24.261 1.308 1.00 29.94 314 THR A C 1
ATOM 2409 O O . THR A 1 314 ? 33.897 25.193 0.525 1.00 29.94 314 THR A O 1
ATOM 2412 N N . PRO A 1 315 ? 33.447 24.299 2.530 1.00 38.41 315 PRO A N 1
ATOM 2413 C CA . PRO A 1 315 ? 32.109 24.879 2.699 1.00 38.41 315 PRO A CA 1
ATOM 2414 C C . PRO A 1 315 ? 32.055 26.205 3.473 1.00 38.41 315 PRO A C 1
ATOM 2416 O O . PRO A 1 315 ? 32.929 26.509 4.280 1.00 38.41 315 PRO A O 1
ATOM 2419 N N . SER A 1 316 ? 30.919 26.899 3.352 1.00 28.45 316 SER A N 1
ATOM 2420 C CA . SER A 1 316 ? 30.501 27.947 4.291 1.00 28.45 316 SER A CA 1
ATOM 2421 C C . SER A 1 316 ? 29.049 27.760 4.723 1.00 28.45 316 SER A C 1
ATOM 2423 O O . SER A 1 316 ? 28.140 27.602 3.908 1.00 28.45 316 SER A O 1
ATOM 2425 N N . VAL A 1 317 ? 28.840 27.787 6.036 1.00 30.86 317 VAL A N 1
ATOM 2426 C CA . VAL A 1 317 ? 27.530 27.737 6.691 1.00 30.86 317 VAL A CA 1
ATOM 2427 C C . VAL A 1 317 ? 27.032 29.169 6.884 1.00 30.86 317 VAL A C 1
ATOM 2429 O O . VAL A 1 317 ? 27.744 29.952 7.498 1.00 30.86 317 VAL A O 1
ATOM 2432 N N . MET A 1 318 ? 25.810 29.498 6.440 1.00 27.02 318 MET A N 1
ATOM 2433 C CA . MET A 1 318 ? 24.745 30.063 7.299 1.00 27.02 318 MET A CA 1
ATOM 2434 C C . MET A 1 318 ? 23.447 30.418 6.539 1.00 27.02 318 MET A C 1
ATOM 2436 O O . MET A 1 318 ? 23.465 30.976 5.452 1.00 27.02 318 MET A O 1
ATOM 2440 N N . SER A 1 319 ? 22.324 30.092 7.194 1.00 29.28 319 SER A N 1
ATOM 2441 C CA . SER A 1 319 ? 20.987 30.727 7.209 1.00 29.28 319 SER A CA 1
ATOM 2442 C C . SER A 1 319 ? 20.451 31.546 6.023 1.00 29.28 319 SER A C 1
ATOM 2444 O O . SER A 1 319 ? 21.007 32.581 5.679 1.00 29.28 319 SER A O 1
ATOM 2446 N N . GLY A 1 320 ? 19.213 31.244 5.577 1.00 25.27 320 GLY A N 1
ATOM 2447 C CA . GLY A 1 320 ? 18.508 32.200 4.704 1.00 25.27 320 GLY A CA 1
ATOM 2448 C C . GLY A 1 320 ? 17.059 32.003 4.217 1.00 25.27 320 GLY A C 1
ATOM 2449 O O . GLY A 1 320 ? 16.735 32.645 3.229 1.00 25.27 320 GLY A O 1
ATOM 2450 N N . SER A 1 321 ? 16.151 31.247 4.869 1.00 34.66 321 SER A N 1
ATOM 2451 C CA . SER A 1 321 ? 14.696 31.185 4.500 1.00 34.66 321 SER A CA 1
ATOM 2452 C C . SER A 1 321 ? 14.389 30.609 3.080 1.00 34.66 321 SER A C 1
ATOM 2454 O O . SER A 1 321 ? 15.313 30.301 2.348 1.00 34.66 321 SER A O 1
ATOM 2456 N N . THR A 1 322 ? 13.170 30.315 2.589 1.00 35.44 322 THR A N 1
ATOM 2457 C CA . THR A 1 322 ? 11.766 30.407 3.056 1.00 35.44 322 THR A CA 1
ATOM 2458 C C . THR A 1 322 ? 10.961 29.183 2.523 1.00 35.44 322 THR A C 1
ATOM 2460 O O . THR A 1 322 ? 10.342 29.241 1.469 1.00 35.44 322 THR A O 1
ATOM 2463 N N . GLN A 1 323 ? 10.913 28.042 3.235 1.00 38.41 323 GLN A N 1
ATOM 2464 C CA . GLN A 1 323 ? 10.020 26.908 2.852 1.00 38.41 323 GLN A CA 1
ATOM 2465 C C . GLN A 1 323 ? 9.293 26.196 4.015 1.00 38.41 323 GLN A C 1
ATOM 2467 O O . GLN A 1 323 ? 8.534 25.248 3.808 1.00 38.41 323 GLN A O 1
ATOM 2472 N N . ARG A 1 324 ? 9.462 26.650 5.263 1.00 42.00 324 ARG A N 1
ATOM 2473 C CA . ARG A 1 324 ? 9.048 25.890 6.465 1.00 42.00 324 ARG A CA 1
ATOM 2474 C C . ARG A 1 324 ? 7.578 26.060 6.900 1.00 42.00 324 ARG A C 1
ATOM 2476 O O . ARG A 1 324 ? 7.186 25.496 7.918 1.00 42.00 324 ARG A O 1
ATOM 2483 N N . GLY A 1 325 ? 6.757 26.798 6.146 1.00 33.03 325 GLY A N 1
ATOM 2484 C CA . GLY A 1 325 ? 5.360 27.090 6.511 1.00 33.03 325 GLY A CA 1
ATOM 2485 C C . GLY A 1 325 ? 4.387 25.918 6.316 1.00 33.03 325 GLY A C 1
ATOM 2486 O O . GLY A 1 325 ? 3.674 25.533 7.244 1.00 33.03 325 GLY A O 1
ATOM 2487 N N . TRP A 1 326 ? 4.353 25.327 5.117 1.00 39.72 326 TRP A N 1
ATOM 2488 C CA . TRP A 1 326 ? 3.332 24.328 4.766 1.00 39.72 326 TRP A CA 1
ATOM 2489 C C . TRP A 1 326 ? 3.604 22.947 5.383 1.00 39.72 326 TRP A C 1
ATOM 2491 O O . TRP A 1 326 ? 2.685 22.318 5.909 1.00 39.72 326 TRP A O 1
ATOM 2501 N N . PHE A 1 327 ? 4.872 22.521 5.423 1.00 43.53 327 PHE A N 1
ATOM 2502 C CA . PHE A 1 327 ? 5.285 21.256 6.042 1.00 43.53 327 PHE A CA 1
ATOM 2503 C C . PHE A 1 327 ? 4.936 21.168 7.535 1.00 43.53 327 PHE A C 1
ATOM 2505 O O . PHE A 1 327 ? 4.544 20.097 7.996 1.00 43.53 327 PHE A O 1
ATOM 2512 N N . ARG A 1 328 ? 5.015 22.274 8.296 1.00 39.16 328 ARG A N 1
ATOM 2513 C CA . ARG A 1 328 ? 4.591 22.282 9.710 1.00 39.16 328 ARG A CA 1
ATOM 2514 C C . ARG A 1 328 ? 3.085 22.046 9.841 1.00 39.16 328 ARG A C 1
ATOM 2516 O O . ARG A 1 328 ? 2.687 21.146 10.571 1.00 39.16 328 ARG A O 1
ATOM 2523 N N . ARG A 1 329 ? 2.259 22.774 9.076 1.00 42.84 329 ARG A N 1
ATOM 2524 C CA . ARG A 1 329 ? 0.790 22.614 9.089 1.00 42.84 329 ARG A CA 1
ATOM 2525 C C . ARG A 1 329 ? 0.344 21.210 8.660 1.00 42.84 329 ARG A C 1
ATOM 2527 O O . ARG A 1 329 ? -0.555 20.648 9.278 1.00 42.84 329 ARG A O 1
ATOM 2534 N N . PHE A 1 330 ? 0.995 20.615 7.658 1.00 46.31 330 PHE A N 1
ATOM 2535 C CA . PHE A 1 330 ? 0.697 19.243 7.229 1.00 46.31 330 PHE A CA 1
ATOM 2536 C C . PHE A 1 330 ? 1.141 18.187 8.255 1.00 46.31 330 PHE A C 1
ATOM 2538 O O . PHE A 1 330 ? 0.428 17.208 8.475 1.00 46.31 330 PHE A O 1
ATOM 2545 N N . ARG A 1 331 ? 2.279 18.397 8.934 1.00 42.53 331 ARG A N 1
ATOM 2546 C CA . ARG A 1 331 ? 2.741 17.517 10.017 1.00 42.53 331 ARG A CA 1
ATOM 2547 C C . ARG A 1 331 ? 1.773 17.541 11.202 1.00 42.53 331 ARG A C 1
ATOM 2549 O O . ARG A 1 331 ? 1.315 16.471 11.580 1.00 42.53 331 ARG A O 1
ATOM 2556 N N . THR A 1 332 ? 1.377 18.721 11.685 1.00 44.66 332 THR A N 1
ATOM 2557 C CA . THR A 1 332 ? 0.362 18.889 12.746 1.00 44.66 332 THR A CA 1
ATOM 2558 C C . THR A 1 332 ? -0.961 18.191 12.408 1.00 44.66 332 THR A C 1
ATOM 2560 O O . THR A 1 332 ? -1.510 17.457 13.231 1.00 44.66 332 THR A O 1
ATOM 2563 N N . TRP A 1 333 ? -1.430 18.308 11.159 1.00 42.25 333 TRP A N 1
ATOM 2564 C CA . TRP A 1 333 ? -2.635 17.612 10.687 1.00 42.25 333 TRP A CA 1
ATOM 2565 C C . TRP A 1 333 ? -2.515 16.073 10.712 1.00 42.25 333 TRP A C 1
ATOM 2567 O O . TRP A 1 333 ? -3.490 15.380 11.014 1.00 42.25 333 TRP A O 1
ATOM 2577 N N . LEU A 1 334 ? -1.325 15.525 10.434 1.00 42.41 334 LEU A N 1
ATOM 2578 C CA . LEU A 1 334 ? -1.067 14.081 10.485 1.00 42.41 334 LEU A CA 1
ATOM 2579 C C . LEU A 1 334 ? -0.809 13.550 11.905 1.00 42.41 334 LEU A C 1
ATOM 2581 O O . LEU A 1 334 ? -1.216 12.424 12.198 1.00 42.41 334 LEU A O 1
ATOM 2585 N N . THR A 1 335 ? -0.136 14.312 12.775 1.00 40.91 335 THR A N 1
ATOM 2586 C CA . THR A 1 335 ? 0.307 13.828 14.098 1.00 40.91 335 THR A CA 1
ATOM 2587 C C . THR A 1 335 ? -0.650 14.127 15.247 1.00 40.91 335 THR A C 1
ATOM 2589 O O . THR A 1 335 ? -0.549 13.460 16.270 1.00 40.91 335 THR A O 1
ATOM 2592 N N . GLY A 1 336 ? -1.603 15.052 15.092 1.00 37.88 336 GLY A N 1
ATOM 2593 C CA . GLY A 1 336 ? -2.565 15.370 16.159 1.00 37.88 336 GLY A CA 1
ATOM 2594 C C . GLY A 1 336 ? -1.962 16.139 17.342 1.00 37.88 336 GLY A C 1
ATOM 2595 O O . GLY A 1 336 ? -2.479 16.026 18.449 1.00 37.88 336 GLY A O 1
ATOM 2596 N N . VAL A 1 337 ? -0.886 16.890 17.077 1.00 40.44 337 VAL A N 1
ATOM 2597 C CA . VAL A 1 337 ? -0.265 17.917 17.934 1.00 40.44 337 VAL A CA 1
ATOM 2598 C C . VAL A 1 337 ? 0.123 19.084 17.034 1.00 40.44 337 VAL A C 1
ATOM 2600 O O . VAL A 1 337 ? 0.789 18.809 16.004 1.00 40.44 337 VAL A O 1
#

Foldseek 3Di:
DDDDPPDDPDFPAQPPPPGGFTWDWDADPVPRDIAIAGDPPDDGPQSGPCPPPPDDDDALQLLVVLVVLQVLLVVVVWHKDACDRPLSARIWTDAVQIEREHEDQEDDPQVVSCVSNVVVVYHYEYEYEPSSPDPNVVVVCLVHNYWYKFKAFPPDPPHGDDCSDPPDDTDIFMFTWPQAWDADPLLQAIDIPRRHGPSVLVSCVRVVQWDKADCQCPRYPRNIHTYGPVSSVSNVVSNVVVVVPPPDPPPPPDPPDPDPDDDDDDDDDDDDDDDDDDDDDDDDDDDDDDDDDDDDDDDDDDDDDDDDDDDDDDDDDDDDDDDPPVVVVVVCVSPVD

Secondary structure (DSSP, 8-state):
------------B--STT---BEEEEEETTTTEEEEEEPTTS---S--TT--SS--SPPHHHHHHHHHHHHHHHTTT--EEEEETTTTEEEEE--SS-EEEEE--S---HHHHHHHHHHTT-EEEEEE-TT---HHHHHHTTTSSEEEEEEEETT-SS-B--TTSTT--S-EEEEEESSBEEE-TTSSSEEE-SEEEHHHHHHHHHTTSSEEE-SS-TTBTTS-EEE-HHHHHHHHHHHHHHHHHS------PPPP-------------------------PPPP--------------------------------------HHHHHHHHHHHHT-